Protein 5WAS (pdb70)

Foldseek 3Di:
DAFDKDKFKWFWWAWDDDPDQKTKIATDPWIKMKMKGQHQADEAFEEADACHVVDDGHCVDLLNVLQVLLLVVLVHDGRYMHIYMYHGQHPPFRRRRSLRSSLRNNVRNCVSSPNPDDLQRSLQSSCVVVVHNRGNNCRSPHGMKMKHWQLDDPPTRRTRIDIDDDHDDPPDDDDDDTDD/DDWDFFDQLVVQCVCCVPPNVVCNVVSPRGGHPDIDD/DAAPLQVVCVVVPWPWDADVVDPDIDTDDPDDDPVCSVVVVVVVPDDDDDDDDDDDDDDDDD

Sequence (279 aa):
NVGRKVTVTVPGSSANLGPGFDTLGLALSVYDTVEVEIIPSGLEVEVFGEGQGEVPLDGSHLVVKAIRAGLKAADAEVPGLRVVCHNNIPQSRGLGSSAAAAVAGVAAANGLADFPLTQEQIVQLSSAFEGHPDNAAASVLGGAVVSWTNLSIDGKSQPQYAAVPLEVQDNIRATALVPNIDDARFNVSRVAVMIVALQQRPDLLWEGTRDRLHQPYRLTSEWVNRLRNRGYAAYLSGAGPTAMVLSSTEPIPDKVLEDARESGIKVLELEVAGPVKVEVN

Solvent-accessible surface area: 13414 Å² total; per-residue (Å²): 124,100,53,74,66,0,19,0,40,0,1,0,1,1,0,40,87,51,88,28,143,60,21,14,0,3,0,1,30,9,86,6,33,2,43,0,53,4,21,109,69,53,48,79,10,59,7,80,46,74,10,114,80,133,36,88,92,66,28,71,20,48,6,0,94,0,0,114,29,0,10,157,49,13,128,32,144,42,59,4,3,72,0,13,1,79,17,104,0,20,59,101,52,15,2,11,12,59,0,0,16,0,0,0,0,0,2,0,0,10,0,11,29,108,95,70,20,78,106,90,83,14,3,57,41,0,0,57,73,63,41,71,3,22,19,0,0,0,0,5,23,4,15,0,0,11,1,63,32,61,129,60,50,110,55,80,60,106,48,87,8,28,23,65,79,21,130,28,56,154,77,6,106,1,10,0,3,10,33,130,180,115,45,107,73,82,14,46,47,26,74,37,16,42,63,0,0,72,119,110,35,100,45,5,91,42,3,5,93,38,146,29,179,143,59,130,191,195,76,23,141,62,8,73,44,1,35,90,135,53,43,5,1,13,33,0,11,94,6,67,0,2,0,1,3,25,50,126,93,5,67,101,156,17,6,73,87,0,102,157,76,23,14,138,24,50,106,13,88,42,7,36,68,25,143,41,100,66,99

InterPro domains:
  IPR000870 Homoserine kinase [MF_00384] (11-304)
  IPR000870 Homoserine kinase [PIRSF000676] (9-286)
  IPR000870 Homoserine kinase [TIGR00191] (11-281)
  IPR006203 GHMP kinase, ATP-binding, conserved site [PS00627] (94-105)
  IPR006204 GHMP kinase N-terminal domain [PF00288] (67-148)
  IPR013750 GHMP kinase, C-terminal domain [PF08544] (233-290)
  IPR014721 Small ribosomal subunit protein uS5 domain 2-type fold, subgroup [G3DSA:3.30.230.10] (9-174)
  IPR020568 Ribosomal protein uS5 domain 2-type superfamily [SSF54211] (10-152)
  IPR036554 GHMP kinase, C-terminal domain superfamily [G3DSA:3.30.70.890] (175-295)
  IPR036554 GHMP kinase, C-terminal domain superfamily [SSF55060] (176-303)

Structure (mmCIF, N/CA/C/O backbone):
data_5WAS
#
_entry.id   5WAS
#
_cell.length_a   46.227
_cell.length_b   46.227
_cell.length_c   267.295
_cell.angle_alpha   90.00
_cell.angle_beta   90.00
_cell.angle_gamma   90.00
#
_symmetry.space_group_name_H-M   'P 41 21 2'
#
loop_
_entity.id
_entity.type
_entity.pdbx_description
1 polymer 'Homoserine kinase'
2 polymer 'Homoserine kinase'
3 polymer 'Homoserine kinase'
4 non-polymer 'PHOSPHATE ION'
5 water water
#
loop_
_atom_site.group_PDB
_atom_site.id
_atom_site.type_symbol
_atom_site.label_atom_id
_atom_site.label_alt_id
_atom_site.label_comp_id
_atom_site.label_asym_id
_atom_site.label_entity_id
_atom_site.label_seq_id
_atom_site.pdbx_PDB_ins_code
_atom_site.Cartn_x
_atom_site.Cartn_y
_atom_site.Cartn_z
_atom_site.occupancy
_atom_site.B_iso_or_equiv
_atom_site.auth_seq_id
_atom_site.auth_comp_id
_atom_site.auth_asym_id
_atom_site.auth_atom_id
_atom_site.pdbx_PDB_model_num
ATOM 1 N N . ASN A 1 6 ? -0.579 7.491 -43.954 1.00 65.87 6 ASN A N 1
ATOM 2 C CA . ASN A 1 6 ? -0.112 6.392 -43.115 1.00 59.15 6 ASN A CA 1
ATOM 3 C C . ASN A 1 6 ? 0.182 5.114 -43.910 1.00 63.18 6 ASN A C 1
ATOM 4 O O . ASN A 1 6 ? -0.643 4.204 -43.957 1.00 65.99 6 ASN A O 1
ATOM 9 N N . VAL A 1 7 ? 1.351 5.068 -44.554 1.00 64.53 7 VAL A N 1
ATOM 10 C CA . VAL A 1 7 ? 1.867 3.863 -45.221 1.00 52.41 7 VAL A CA 1
ATOM 11 C C . VAL A 1 7 ? 3.380 3.760 -44.968 1.00 54.24 7 VAL A C 1
ATOM 12 O O . VAL A 1 7 ? 4.119 4.705 -45.238 1.00 60.90 7 VAL A O 1
ATOM 16 N N . GLY A 1 8 ? 3.847 2.629 -44.441 1.00 54.44 8 GLY A N 1
ATOM 17 C CA . GLY A 1 8 ? 5.241 2.504 -44.032 1.00 48.78 8 GLY A CA 1
ATOM 18 C C . GLY A 1 8 ? 5.467 2.786 -42.545 1.00 57.80 8 GLY A C 1
ATOM 19 O O . GLY A 1 8 ? 6.534 2.508 -41.981 1.00 51.12 8 GLY A O 1
ATOM 20 N N . ARG A 1 9 ? 4.461 3.355 -41.896 1.00 49.76 9 ARG A N 1
ATOM 21 C CA . ARG A 1 9 ? 4.549 3.555 -40.456 1.00 54.37 9 ARG A CA 1
ATOM 22 C C . ARG A 1 9 ? 4.695 2.201 -39.779 1.00 57.23 9 ARG A C 1
ATOM 23 O O . ARG A 1 9 ? 4.001 1.241 -40.134 1.00 53.24 9 ARG A O 1
ATOM 31 N N . LYS A 1 10 ? 5.613 2.125 -38.818 1.00 56.56 10 LYS A N 1
ATOM 32 C CA . LYS A 1 10 ? 5.920 0.871 -38.147 1.00 53.42 10 LYS A CA 1
ATOM 33 C C . LYS A 1 10 ? 6.109 1.070 -36.649 1.00 53.28 10 LYS A C 1
ATOM 34 O O . LYS A 1 10 ? 6.898 1.912 -36.220 1.00 55.42 10 LYS A O 1
ATOM 40 N N . VAL A 1 11 ? 5.382 0.294 -35.853 1.00 55.53 11 VAL A N 1
ATOM 41 C CA . VAL A 1 11 ? 5.598 0.303 -34.408 1.00 47.33 11 VAL A CA 1
ATOM 42 C C . VAL A 1 11 ? 6.120 -1.042 -33.933 1.00 49.62 11 VAL A C 1
ATOM 43 O O . VAL A 1 11 ? 5.934 -2.062 -34.599 1.00 46.52 11 VAL A O 1
ATOM 47 N N . THR A 1 12 ? 6.763 -1.034 -32.768 1.00 49.78 12 THR A N 1
ATOM 48 C CA . THR A 1 12 ? 7.279 -2.247 -32.153 1.00 43.40 12 THR A CA 1
ATOM 49 C C . THR A 1 12 ? 6.828 -2.296 -30.692 1.00 42.76 12 THR A C 1
ATOM 50 O O . THR A 1 12 ? 7.134 -1.394 -29.923 1.00 43.42 12 THR A O 1
ATOM 54 N N . VAL A 1 13 ? 6.096 -3.345 -30.335 1.00 40.63 13 VAL A N 1
ATOM 55 C CA . VAL A 1 13 ? 5.502 -3.469 -29.004 1.00 40.76 13 VAL A CA 1
ATOM 56 C C . VAL A 1 13 ? 6.130 -4.618 -28.223 1.00 44.25 13 VAL A C 1
ATOM 57 O O . VAL A 1 13 ? 6.308 -5.713 -28.758 1.00 40.24 13 VAL A O 1
ATOM 61 N N . THR A 1 14 ? 6.452 -4.372 -26.949 1.00 35.70 14 THR A N 1
ATOM 62 C CA . THR A 1 14 ? 7.052 -5.385 -26.106 1.00 33.25 14 THR A CA 1
ATOM 63 C C . THR A 1 14 ? 6.142 -5.501 -24.885 1.00 34.33 14 THR A C 1
ATOM 64 O O . THR A 1 14 ? 5.890 -4.507 -24.218 1.00 37.72 14 THR A O 1
ATOM 68 N N . VAL A 1 15 ? 5.611 -6.694 -24.652 1.00 36.77 15 VAL A N 1
ATOM 69 C CA . VAL A 1 15 ? 4.564 -6.878 -23.634 1.00 33.11 15 VAL A CA 1
ATOM 70 C C . VAL A 1 15 ? 4.945 -7.991 -22.681 1.00 35.88 15 VAL A C 1
ATOM 71 O O . VAL A 1 15 ? 5.347 -9.092 -23.081 1.00 34.48 15 VAL A O 1
ATOM 75 N N . PRO A 1 16 ? 4.837 -7.709 -21.378 1.00 33.05 16 PRO A N 1
ATOM 76 C CA . PRO A 1 16 ? 5.185 -8.711 -20.383 1.00 33.89 16 PRO A CA 1
ATOM 77 C C . PRO A 1 16 ? 4.082 -9.740 -20.213 1.00 32.69 16 PRO A C 1
ATOM 78 O O . PRO A 1 16 ? 2.911 -9.413 -20.380 1.00 30.61 16 PRO A O 1
ATOM 82 N N . GLY A 1 17 ? 4.465 -10.958 -19.866 1.00 32.16 17 GLY A N 1
ATOM 83 C CA . GLY A 1 17 ? 3.511 -11.941 -19.384 1.00 33.00 17 GLY A CA 1
ATOM 84 C C . GLY A 1 17 ? 3.060 -11.524 -17.996 1.00 30.48 17 GLY A C 1
ATOM 85 O O . GLY A 1 17 ? 3.544 -10.534 -17.448 1.00 29.28 17 GLY A O 1
ATOM 86 N N . SER A 1 18 ? 2.131 -12.273 -17.416 1.00 31.67 18 SER A N 1
ATOM 87 C CA . SER A 1 18 ? 1.672 -11.965 -16.072 1.00 32.97 18 SER A CA 1
ATOM 88 C C . SER A 1 18 ? 1.184 -13.216 -15.356 1.00 37.13 18 SER A C 1
ATOM 89 O O . SER A 1 18 ? 0.910 -14.251 -15.976 1.00 31.77 18 SER A O 1
ATOM 92 N N . SER A 1 19 ? 1.059 -13.103 -14.040 1.00 33.83 19 SER A N 1
ATOM 93 C CA . SER A 1 19 ? 0.658 -14.229 -13.217 1.00 31.54 19 SER A CA 1
ATOM 94 C C . SER A 1 19 ? -0.384 -13.769 -12.210 1.00 32.86 19 SER A C 1
ATOM 95 O O . SER A 1 19 ? -0.173 -12.785 -11.506 1.00 29.81 19 SER A O 1
ATOM 98 N N . ALA A 1 20 ? -1.519 -14.455 -12.178 1.00 35.01 20 ALA A N 1
ATOM 99 C CA . ALA A 1 20 ? -2.544 -14.156 -11.176 1.00 38.41 20 ALA A CA 1
ATOM 100 C C . ALA A 1 20 ? -2.874 -15.383 -10.329 1.00 38.22 20 ALA A C 1
ATOM 101 O O . ALA A 1 20 ? -3.128 -16.465 -10.868 1.00 36.67 20 ALA A O 1
ATOM 103 N N . ASN A 1 21 ? -2.862 -15.232 -8.998 1.00 40.83 21 ASN A N 1
ATOM 104 C CA . ASN A 1 21 ? -3.335 -16.302 -8.119 1.00 36.64 21 ASN A CA 1
ATOM 105 C C . ASN A 1 21 ? -4.850 -16.290 -8.105 1.00 41.72 21 ASN A C 1
ATOM 106 O O . ASN A 1 21 ? -5.455 -15.409 -7.489 1.00 42.57 21 ASN A O 1
ATOM 111 N N . LEU A 1 22 ? -5.465 -17.258 -8.775 1.00 38.11 22 LEU A N 1
ATOM 112 C CA . LEU A 1 22 ? -6.920 -17.296 -8.878 1.00 39.94 22 LEU A CA 1
ATOM 113 C C . LEU A 1 22 ? -7.562 -17.805 -7.592 1.00 41.84 22 LEU A C 1
ATOM 114 O O . LEU A 1 22 ? -7.039 -18.708 -6.933 1.00 47.39 22 LEU A O 1
ATOM 119 N N . GLY A 1 23 ? -8.694 -17.212 -7.232 1.00 42.26 23 GLY A N 1
ATOM 120 C CA . GLY A 1 23 ? -9.386 -17.582 -6.008 1.00 36.39 23 GLY A CA 1
ATOM 121 C C . GLY A 1 23 ? -10.845 -17.175 -6.033 1.00 39.95 23 GLY A C 1
ATOM 122 O O . GLY A 1 23 ? -11.343 -16.710 -7.058 1.00 36.04 23 GLY A O 1
ATOM 123 N N . PRO A 1 24 ? -11.540 -17.359 -4.900 1.00 37.16 24 PRO A N 1
ATOM 124 C CA . PRO A 1 24 ? -12.953 -17.007 -4.730 1.00 36.74 24 PRO A CA 1
ATOM 125 C C . PRO A 1 24 ? -13.196 -15.511 -4.560 1.00 37.80 24 PRO A C 1
ATOM 126 O O . PRO A 1 24 ? -14.347 -15.080 -4.559 1.00 41.34 24 PRO A O 1
ATOM 130 N N . GLY A 1 25 ? -12.129 -14.734 -4.407 1.00 37.32 25 GLY A N 1
ATOM 131 C CA . GLY A 1 25 ? -12.256 -13.306 -4.154 1.00 38.19 25 GLY A CA 1
ATOM 132 C C . GLY A 1 25 ? -12.775 -12.513 -5.345 1.00 36.12 25 GLY A C 1
ATOM 133 O O . GLY A 1 25 ? -12.524 -12.878 -6.500 1.00 39.72 25 GLY A O 1
ATOM 134 N N . PHE A 1 26 ? -13.488 -11.425 -5.054 1.00 30.19 26 PHE A N 1
ATOM 135 C CA . PHE A 1 26 ? -14.039 -10.531 -6.070 1.00 34.60 26 PHE A CA 1
ATOM 136 C C . PHE A 1 26 ? -12.930 -9.771 -6.788 1.00 32.22 26 PHE A C 1
ATOM 137 O O . PHE A 1 26 ? -13.020 -9.461 -7.981 1.00 36.18 26 PHE A O 1
ATOM 145 N N . ASP A 1 27 ? -11.882 -9.472 -6.043 1.00 31.46 27 ASP A N 1
ATOM 146 C CA . ASP A 1 27 ? -10.764 -8.697 -6.544 1.00 32.92 27 ASP A CA 1
ATOM 147 C C . ASP A 1 27 ? -9.593 -9.638 -6.791 1.00 35.17 27 ASP A C 1
ATOM 148 O O . ASP A 1 27 ? -9.334 -10.550 -6.007 1.00 36.42 27 ASP A O 1
ATOM 153 N N . THR A 1 28 ? -8.902 -9.447 -7.913 1.00 30.44 28 THR A N 1
ATOM 154 C CA . THR A 1 28 ? -7.830 -10.359 -8.280 1.00 32.45 28 THR A CA 1
ATOM 155 C C . THR A 1 28 ? -6.528 -9.587 -8.454 1.00 32.46 28 THR A C 1
ATOM 156 O O . THR A 1 28 ? -6.521 -8.489 -8.993 1.00 34.23 28 THR A O 1
ATOM 160 N N . LEU A 1 29 ? -5.427 -10.149 -7.977 1.00 30.36 29 LEU A N 1
ATOM 161 C CA . LEU A 1 29 ? -4.134 -9.508 -8.165 1.00 32.39 29 LEU A CA 1
ATOM 162 C C . LEU A 1 29 ? -3.379 -10.170 -9.328 1.00 32.10 29 LEU A C 1
ATOM 163 O O . LEU A 1 29 ? -3.261 -11.387 -9.376 1.00 34.08 29 LEU A O 1
ATOM 168 N N . GLY A 1 30 ? -2.883 -9.373 -10.270 1.00 31.63 30 GLY A N 1
ATOM 169 C CA . GLY A 1 30 ? -2.039 -9.920 -11.321 1.00 30.67 30 GLY A CA 1
ATOM 170 C C . GLY A 1 30 ? -0.665 -9.296 -11.227 1.00 32.21 30 GLY A C 1
ATOM 171 O O . GLY A 1 30 ? -0.554 -8.118 -10.918 1.00 33.97 30 GLY A O 1
ATOM 172 N N . LEU A 1 31 ? 0.383 -10.081 -11.471 1.00 33.46 31 LEU A N 1
ATOM 173 C CA . LEU A 1 31 ? 1.757 -9.569 -11.397 1.00 28.50 31 LEU A CA 1
ATOM 174 C C . LEU A 1 31 ? 2.442 -9.665 -12.738 1.00 26.92 31 LEU A C 1
ATOM 175 O O . LEU A 1 31 ? 2.569 -10.766 -13.268 1.00 31.36 31 LEU A O 1
ATOM 180 N N . ALA A 1 32 ? 2.901 -8.539 -13.272 1.00 32.50 32 ALA A N 1
ATOM 181 C CA . ALA A 1 32 ? 3.589 -8.569 -14.577 1.00 29.01 32 ALA A CA 1
ATOM 182 C C . ALA A 1 32 ? 5.006 -9.084 -14.411 1.00 31.03 32 ALA A C 1
ATOM 183 O O . ALA A 1 32 ? 5.723 -8.674 -13.491 1.00 35.05 32 ALA A O 1
ATOM 185 N N . LEU A 1 33 ? 5.424 -9.968 -15.315 1.00 33.76 33 LEU A N 1
ATOM 186 C CA . LEU A 1 33 ? 6.676 -10.687 -15.148 1.00 28.88 33 LEU A CA 1
ATOM 187 C C . LEU A 1 33 ? 7.585 -10.494 -16.345 1.00 35.46 33 LEU A C 1
ATOM 188 O O . LEU A 1 33 ? 7.103 -10.241 -17.436 1.00 32.67 33 LEU A O 1
ATOM 193 N N . SER A 1 34 ? 8.888 -10.630 -16.118 1.00 38.83 34 SER A N 1
ATOM 194 C CA . SER A 1 34 ? 9.900 -10.227 -17.096 1.00 37.77 34 SER A CA 1
ATOM 195 C C . SER A 1 34 ? 10.155 -11.295 -18.161 1.00 45.07 34 SER A C 1
ATOM 196 O O . SER A 1 34 ? 11.301 -11.665 -18.437 1.00 40.19 34 SER A O 1
ATOM 199 N N . VAL A 1 35 ? 9.075 -11.785 -18.760 1.00 40.04 35 VAL A N 1
ATOM 200 C CA . VAL A 1 35 ? 9.153 -12.654 -19.931 1.00 35.11 35 VAL A CA 1
ATOM 201 C C . VAL A 1 35 ? 8.241 -12.012 -20.971 1.00 42.15 35 VAL A C 1
ATOM 202 O O . VAL A 1 35 ? 7.102 -11.650 -20.663 1.00 37.15 35 VAL A O 1
ATOM 206 N N . TYR A 1 36 ? 8.739 -11.822 -22.199 1.00 35.42 36 TYR A N 1
ATOM 207 C CA . TYR A 1 36 ? 8.071 -10.886 -23.079 1.00 33.12 36 TYR A CA 1
ATOM 208 C C . TYR A 1 36 ? 7.674 -11.471 -24.428 1.00 39.00 36 TYR A C 1
ATOM 209 O O . TYR A 1 36 ? 8.338 -12.359 -24.952 1.00 39.49 36 TYR A O 1
ATOM 218 N N . ASP A 1 37 ? 6.571 -10.970 -24.967 1.00 40.59 37 ASP A N 1
ATOM 219 C CA . ASP A 1 37 ? 6.280 -11.168 -26.377 1.00 41.11 37 ASP A CA 1
ATOM 220 C C . ASP A 1 37 ? 6.561 -9.846 -27.078 1.00 38.44 37 ASP A C 1
ATOM 221 O O . ASP A 1 37 ? 6.425 -8.774 -26.484 1.00 37.51 37 ASP A O 1
ATOM 226 N N . THR A 1 38 ? 6.992 -9.925 -28.337 1.00 43.07 38 THR A N 1
ATOM 227 C CA . THR A 1 38 ? 7.243 -8.736 -29.143 1.00 41.70 38 THR A CA 1
ATOM 228 C C . THR A 1 38 ? 6.439 -8.778 -30.434 1.00 48.53 38 THR A C 1
ATOM 229 O O . THR A 1 38 ? 6.439 -9.787 -31.142 1.00 45.77 38 THR A O 1
ATOM 233 N N . VAL A 1 39 ? 5.739 -7.691 -30.733 1.00 42.71 39 VAL A N 1
ATOM 234 C CA . VAL A 1 39 ? 4.993 -7.601 -31.977 1.00 42.35 39 VAL A CA 1
ATOM 235 C C . VAL A 1 39 ? 5.465 -6.399 -32.777 1.00 46.73 39 VAL A C 1
ATOM 236 O O . VAL A 1 39 ? 5.464 -5.266 -32.290 1.00 45.19 39 VAL A O 1
ATOM 240 N N . GLU A 1 40 ? 5.882 -6.661 -34.010 1.00 45.07 40 GLU A N 1
ATOM 241 C CA . GLU A 1 40 ? 6.246 -5.604 -34.941 1.00 47.19 40 GLU A CA 1
ATOM 242 C C . GLU A 1 40 ? 5.154 -5.474 -35.983 1.00 45.43 40 GLU A C 1
ATOM 243 O O . GLU A 1 40 ? 4.734 -6.454 -36.586 1.00 45.03 40 GLU A O 1
ATOM 249 N N . VAL A 1 41 ? 4.661 -4.259 -36.144 1.00 45.19 41 VAL A N 1
ATOM 250 C CA . VAL A 1 41 ? 3.543 -3.993 -37.020 1.00 45.93 41 VAL A CA 1
ATOM 251 C C . VAL A 1 41 ? 3.909 -2.860 -37.959 1.00 49.72 41 VAL A C 1
ATOM 252 O O . VAL A 1 41 ? 4.063 -1.721 -37.523 1.00 46.26 41 VAL A O 1
ATOM 256 N N . GLU A 1 42 ? 4.065 -3.169 -39.244 1.00 52.22 42 GLU A N 1
ATOM 257 C CA . GLU A 1 42 ? 4.244 -2.117 -40.244 1.00 58.91 42 GLU A CA 1
ATOM 258 C C . GLU A 1 42 ? 3.030 -2.001 -41.151 1.00 54.82 42 GLU A C 1
ATOM 259 O O . GLU A 1 42 ? 2.408 -2.999 -41.518 1.00 50.12 42 GLU A O 1
ATOM 265 N N . ILE A 1 43 ? 2.687 -0.768 -41.496 1.00 58.61 43 ILE A N 1
ATOM 266 C CA . ILE A 1 43 ? 1.601 -0.524 -42.423 1.00 54.99 43 ILE A CA 1
ATOM 267 C C . ILE A 1 43 ? 2.117 -0.739 -43.846 1.00 57.34 43 ILE A C 1
ATOM 268 O O . ILE A 1 43 ? 2.959 0.020 -44.324 1.00 57.92 43 ILE A O 1
ATOM 273 N N . ILE A 1 44 ? 1.635 -1.796 -44.499 1.00 54.73 44 ILE A N 1
ATOM 274 C CA . ILE A 1 44 ? 2.047 -2.123 -45.869 1.00 56.34 44 ILE A CA 1
ATOM 275 C C . ILE A 1 44 ? 1.052 -1.563 -46.886 1.00 57.79 44 ILE A C 1
ATOM 276 O O . ILE A 1 44 ? -0.064 -1.195 -46.508 1.00 55.18 44 ILE A O 1
ATOM 281 N N . PRO A 1 45 ? 1.459 -1.485 -48.178 1.00 60.90 45 PRO A N 1
ATOM 282 C CA . PRO A 1 45 ? 0.571 -1.059 -49.268 1.00 60.68 45 PRO A CA 1
ATOM 283 C C . PRO A 1 45 ? -0.841 -1.648 -49.189 1.00 60.79 45 PRO A C 1
ATOM 284 O O . PRO A 1 45 ? -1.793 -0.867 -49.267 1.00 58.51 45 PRO A O 1
ATOM 288 N N . SER A 1 46 ? -0.969 -2.969 -49.044 1.00 64.00 46 SER A N 1
ATOM 289 C CA . SER A 1 46 ? -2.233 -3.583 -48.608 1.00 61.71 46 SER A CA 1
ATOM 290 C C . SER A 1 46 ? -2.147 -5.091 -48.378 1.00 54.11 46 SER A C 1
ATOM 291 O O . SER A 1 46 ? -1.074 -5.691 -48.446 1.00 56.01 46 SER A O 1
ATOM 294 N N . GLY A 1 47 ? -3.301 -5.692 -48.104 1.00 57.29 47 GLY A N 1
ATOM 295 C CA . GLY A 1 47 ? -3.375 -7.093 -47.738 1.00 59.43 47 GLY A CA 1
ATOM 296 C C . GLY A 1 47 ? -3.213 -7.261 -46.241 1.00 57.38 47 GLY A C 1
ATOM 297 O O . GLY A 1 47 ? -3.501 -6.343 -45.478 1.00 57.80 47 GLY A O 1
ATOM 298 N N . LEU A 1 48 ? -2.761 -8.443 -45.834 1.00 55.12 48 LEU A N 1
ATOM 299 C CA . LEU A 1 48 ? -2.406 -8.735 -44.449 1.00 54.77 48 LEU A CA 1
ATOM 300 C C . LEU A 1 48 ? -1.353 -9.833 -44.444 1.00 56.85 48 LEU A C 1
ATOM 301 O O . LEU A 1 48 ? -1.601 -10.944 -44.919 1.00 62.67 48 LEU A O 1
ATOM 306 N N . GLU A 1 49 ? -0.168 -9.514 -43.938 1.00 49.85 49 GLU A N 1
ATOM 307 C CA . GLU A 1 49 ? 0.888 -10.508 -43.809 1.00 49.51 49 GLU A CA 1
ATOM 308 C C . GLU A 1 49 ? 1.139 -10.810 -42.342 1.00 48.38 49 GLU A C 1
ATOM 309 O O . GLU A 1 49 ? 1.354 -9.898 -41.557 1.00 53.18 49 GLU A O 1
ATOM 315 N N . VAL A 1 50 ? 1.117 -12.089 -41.983 1.00 45.76 50 VAL A N 1
ATOM 316 C CA . VAL A 1 50 ? 1.293 -12.492 -40.589 1.00 47.63 50 VAL A CA 1
ATOM 317 C C . VAL A 1 50 ? 2.412 -13.527 -40.430 1.00 45.61 50 VAL A C 1
ATOM 318 O O . VAL A 1 50 ? 2.466 -14.524 -41.160 1.00 47.97 50 VAL A O 1
ATOM 322 N N . GLU A 1 51 ? 3.324 -13.260 -39.500 1.00 37.67 51 GLU A N 1
ATOM 323 C CA . GLU A 1 51 ? 4.363 -14.212 -39.115 1.00 39.21 51 GLU A CA 1
ATOM 324 C C . GLU A 1 51 ? 4.401 -14.394 -37.585 1.00 45.70 51 GLU A C 1
ATOM 325 O O . GLU A 1 51 ? 4.288 -13.416 -36.866 1.00 43.92 51 GLU A O 1
ATOM 331 N N . VAL A 1 52 ? 4.576 -15.634 -37.118 1.00 46.68 52 VAL A N 1
ATOM 332 C CA . VAL A 1 52 ? 4.712 -15.952 -35.690 1.00 47.50 52 VAL A CA 1
ATOM 333 C C . VAL A 1 52 ? 5.928 -16.843 -35.420 1.00 44.13 52 VAL A C 1
ATOM 334 O O . VAL A 1 52 ? 5.954 -18.006 -35.828 1.00 46.12 52 VAL A O 1
ATOM 338 N N . PHE A 1 53 ? 6.928 -16.306 -34.729 1.00 38.75 53 PHE A N 1
ATOM 339 C CA . PHE A 1 53 ? 8.114 -17.092 -34.379 1.00 45.11 53 PHE A CA 1
ATOM 340 C C . PHE A 1 53 ? 8.218 -17.264 -32.863 1.00 45.06 53 PHE A C 1
ATOM 341 O O . PHE A 1 53 ? 7.690 -16.452 -32.118 1.00 42.56 53 PHE A O 1
ATOM 349 N N . GLY A 1 54 ? 8.891 -18.321 -32.421 1.00 40.65 54 GLY A N 1
ATOM 350 C CA . GLY A 1 54 ? 9.026 -18.610 -31.001 1.00 48.01 54 GLY A CA 1
ATOM 351 C C . GLY A 1 54 ? 7.894 -19.497 -30.530 1.00 47.97 54 GLY A C 1
ATOM 352 O O . GLY A 1 54 ? 7.584 -20.510 -31.155 1.00 46.20 54 GLY A O 1
ATOM 353 N N . GLU A 1 55 ? 7.257 -19.114 -29.427 1.00 48.20 55 GLU A N 1
ATOM 354 C CA . GLU A 1 55 ? 6.114 -19.864 -28.932 1.00 46.45 55 GLU A CA 1
ATOM 355 C C . GLU A 1 55 ? 4.923 -19.721 -29.876 1.00 44.20 55 GLU A C 1
ATOM 356 O O . GLU A 1 55 ? 4.517 -18.612 -30.234 1.00 45.97 55 GLU A O 1
ATOM 362 N N . GLY A 1 56 ? 4.376 -20.861 -30.282 1.00 45.54 56 GLY A N 1
ATOM 363 C CA . GLY A 1 56 ? 3.243 -20.888 -31.186 1.00 50.55 56 GLY A CA 1
ATOM 364 C C . GLY A 1 56 ? 3.650 -21.047 -32.641 1.00 50.71 56 GLY A C 1
ATOM 365 O O . GLY A 1 56 ? 2.796 -21.131 -33.519 1.00 54.21 56 GLY A O 1
ATOM 366 N N . GLN A 1 57 ? 4.956 -21.100 -32.883 1.00 47.80 57 GLN A N 1
ATOM 367 C CA . GLN A 1 57 ? 5.514 -21.165 -34.237 1.00 51.12 57 GLN A CA 1
ATOM 368 C C . GLN A 1 57 ? 5.076 -22.429 -34.967 1.00 52.24 57 GLN A C 1
ATOM 369 O O . GLN A 1 57 ? 5.290 -23.540 -34.478 1.00 53.47 57 GLN A O 1
ATOM 375 N N . GLY A 1 58 ? 4.454 -22.257 -36.132 1.00 57.77 58 GLY A N 1
ATOM 376 C CA . GLY A 1 58 ? 3.937 -23.377 -36.904 1.00 52.45 58 GLY A CA 1
ATOM 377 C C . GLY A 1 58 ? 2.616 -23.911 -36.368 1.00 60.16 58 GLY A C 1
ATOM 378 O O . GLY A 1 58 ? 1.896 -24.624 -37.065 1.00 65.73 58 GLY A O 1
ATOM 379 N N . GLU A 1 59 ? 2.299 -23.550 -35.127 1.00 59.29 59 GLU A N 1
ATOM 380 C CA . GLU A 1 59 ? 1.115 -24.047 -34.431 1.00 61.37 59 GLU A CA 1
ATOM 381 C C . GLU A 1 59 ? -0.150 -23.237 -34.756 1.00 63.46 59 GLU A C 1
ATOM 382 O O . GLU A 1 59 ? -1.268 -23.721 -34.578 1.00 63.32 59 GLU A O 1
ATOM 388 N N . VAL A 1 60 ? 0.027 -22.014 -35.246 1.00 61.84 60 VAL A N 1
ATOM 389 C CA . VAL A 1 60 ? -1.093 -21.090 -35.404 1.00 60.61 60 VAL A CA 1
ATOM 390 C C . VAL A 1 60 ? -1.315 -20.681 -36.856 1.00 61.22 60 VAL A C 1
ATOM 391 O O . VAL A 1 60 ? -0.354 -20.392 -37.568 1.00 61.63 60 VAL A O 1
ATOM 395 N N . PRO A 1 61 ? -2.585 -20.668 -37.302 1.00 60.11 61 PRO A N 1
ATOM 396 C CA . PRO A 1 61 ? -2.937 -20.074 -38.597 1.00 58.31 61 PRO A CA 1
ATOM 397 C C . PRO A 1 61 ? -2.451 -18.627 -38.687 1.00 60.99 61 PRO A C 1
ATOM 398 O O . PRO A 1 61 ? -2.399 -17.940 -37.666 1.00 59.19 61 PRO A O 1
ATOM 402 N N . LEU A 1 62 ? -2.100 -18.170 -39.885 1.00 60.73 62 LEU A N 1
ATOM 403 C CA . LEU A 1 62 ? -1.450 -16.870 -40.030 1.00 53.50 62 LEU A CA 1
ATOM 404 C C . LEU A 1 62 ? -2.247 -15.927 -40.924 1.00 54.04 62 LEU A C 1
ATOM 405 O O . LEU A 1 62 ? -1.937 -15.764 -42.102 1.00 60.67 62 LEU A O 1
ATOM 410 N N . ASP A 1 63 ? -3.265 -15.298 -40.346 1.00 57.11 63 ASP A N 1
ATOM 411 C CA . ASP A 1 63 ? -4.176 -14.428 -41.076 1.00 53.92 63 ASP A CA 1
ATOM 412 C C . ASP A 1 63 ? -5.017 -13.588 -40.119 1.00 55.94 63 ASP A C 1
ATOM 413 O O . ASP A 1 63 ? -4.662 -13.422 -38.953 1.00 52.46 63 ASP A O 1
ATOM 418 N N . GLY A 1 64 ? -6.153 -13.092 -40.603 1.00 57.97 64 GLY A N 1
ATOM 419 C CA . GLY A 1 64 ? -7.029 -12.253 -39.800 1.00 54.26 64 GLY A CA 1
ATOM 420 C C . GLY A 1 64 ? -7.704 -13.010 -38.676 1.00 51.19 64 GLY A C 1
ATOM 421 O O . GLY A 1 64 ? -8.483 -12.442 -37.906 1.00 53.36 64 GLY A O 1
ATOM 422 N N . SER A 1 65 ? -7.404 -14.301 -38.589 1.00 51.58 65 SER A N 1
ATOM 423 C CA . SER A 1 65 ? -7.890 -15.149 -37.508 1.00 50.55 65 SER A CA 1
ATOM 424 C C . SER A 1 65 ? -7.026 -15.019 -36.259 1.00 52.52 65 SER A C 1
ATOM 425 O O . SER A 1 65 ? -7.466 -15.331 -35.152 1.00 43.46 65 SER A O 1
ATOM 428 N N . HIS A 1 66 ? -5.789 -14.568 -36.443 1.00 45.93 66 HIS A N 1
ATOM 429 C CA . HIS A 1 66 ? -4.818 -14.549 -35.356 1.00 46.16 66 HIS A CA 1
ATOM 430 C C . HIS A 1 66 ? -5.185 -13.510 -34.291 1.00 38.50 66 HIS A C 1
ATOM 431 O O . HIS A 1 66 ? -5.578 -12.392 -34.608 1.00 37.10 66 HIS A O 1
ATOM 438 N N . LEU A 1 67 ? -5.070 -13.896 -33.025 1.00 42.39 67 LEU A N 1
ATOM 439 C CA . LEU A 1 67 ? -5.521 -13.045 -31.927 1.00 39.56 67 LEU A CA 1
ATOM 440 C C . LEU A 1 67 ? -4.932 -11.629 -32.010 1.00 37.92 67 LEU A C 1
ATOM 441 O O . LEU A 1 67 ? -5.644 -10.638 -31.835 1.00 38.76 67 LEU A O 1
ATOM 446 N N . VAL A 1 68 ? -3.639 -11.541 -32.301 1.00 38.82 68 VAL A N 1
ATOM 447 C CA . VAL A 1 68 ? -2.960 -10.254 -32.362 1.00 39.32 68 VAL A CA 1
ATOM 448 C C . VAL A 1 68 ? -3.521 -9.361 -33.462 1.00 39.93 68 VAL A C 1
ATOM 449 O O . VAL A 1 68 ? -3.760 -8.174 -33.249 1.00 36.24 68 VAL A O 1
ATOM 453 N N . VAL A 1 69 ? -3.745 -9.933 -34.643 1.00 39.94 69 VAL A N 1
ATOM 454 C CA . VAL A 1 69 ? -4.312 -9.158 -35.733 1.00 39.26 69 VAL A CA 1
ATOM 455 C C . VAL A 1 69 ? -5.703 -8.651 -35.365 1.00 35.17 69 VAL A C 1
ATOM 456 O O . VAL A 1 69 ? -6.033 -7.490 -35.597 1.00 35.98 69 VAL A O 1
ATOM 460 N N . LYS A 1 70 ? -6.503 -9.522 -34.758 1.00 37.84 70 LYS A N 1
ATOM 461 C CA . LYS A 1 70 ? -7.838 -9.156 -34.314 1.00 37.04 70 LYS A CA 1
ATOM 462 C C . LYS A 1 70 ? -7.778 -8.004 -33.321 1.00 36.36 70 LYS A C 1
ATOM 463 O O . LYS A 1 70 ? -8.623 -7.112 -33.327 1.00 30.31 70 LYS A O 1
ATOM 469 N N . ALA A 1 71 ? -6.758 -8.036 -32.472 1.00 38.49 71 ALA A N 1
ATOM 470 C CA . ALA A 1 71 ? -6.598 -7.011 -31.449 1.00 44.63 71 ALA A CA 1
ATOM 471 C C . ALA A 1 71 ? -6.239 -5.678 -32.095 1.00 37.76 71 ALA A C 1
ATOM 472 O O . ALA A 1 71 ? -6.764 -4.631 -31.721 1.00 36.96 71 ALA A O 1
ATOM 474 N N . ILE A 1 72 ? -5.349 -5.726 -33.079 1.00 35.69 72 ILE A N 1
ATOM 475 C CA . ILE A 1 72 ? -4.990 -4.521 -33.818 1.00 37.83 72 ILE A CA 1
ATOM 476 C C . ILE A 1 72 ? -6.213 -3.899 -34.472 1.00 35.73 72 ILE A C 1
ATOM 477 O O . ILE A 1 72 ? -6.420 -2.693 -34.385 1.00 35.15 72 ILE A O 1
ATOM 482 N N . ARG A 1 73 ? -7.047 -4.718 -35.104 1.00 39.79 73 ARG A N 1
ATOM 483 C CA . ARG A 1 73 ? -8.186 -4.162 -35.829 1.00 40.38 73 ARG A CA 1
ATOM 484 C C . ARG A 1 73 ? -9.214 -3.591 -34.870 1.00 46.57 73 ARG A C 1
ATOM 485 O O . ARG A 1 73 ? -9.897 -2.614 -35.187 1.00 44.54 73 ARG A O 1
ATOM 493 N N . ALA A 1 74 ? -9.307 -4.196 -33.688 1.00 38.77 74 ALA A N 1
ATOM 494 C CA . ALA A 1 74 ? -10.160 -3.675 -32.628 1.00 41.85 74 ALA A CA 1
ATOM 495 C C . ALA A 1 74 ? -9.586 -2.368 -32.091 1.00 38.52 74 ALA A C 1
ATOM 496 O O . ALA A 1 74 ? -10.323 -1.435 -31.792 1.00 38.26 74 ALA A O 1
ATOM 498 N N . GLY A 1 75 ? -8.263 -2.309 -31.988 1.00 39.45 75 GLY A N 1
ATOM 499 C CA . GLY A 1 75 ? -7.591 -1.129 -31.480 1.00 39.86 75 GLY A CA 1
ATOM 500 C C . GLY A 1 75 ? -7.654 0.046 -32.438 1.00 49.82 75 GLY A C 1
ATOM 501 O O . GLY A 1 75 ? -7.863 1.189 -32.018 1.00 45.63 75 GLY A O 1
ATOM 502 N N . LEU A 1 76 ? -7.461 -0.238 -33.726 1.00 44.09 76 LEU A N 1
ATOM 503 C CA . LEU A 1 76 ? -7.570 0.779 -34.775 1.00 48.99 76 LEU A CA 1
ATOM 504 C C . LEU A 1 76 ? -8.969 1.386 -34.809 1.00 48.55 76 LEU A C 1
ATOM 505 O O . LEU A 1 76 ? -9.139 2.577 -35.072 1.00 52.31 76 LEU A O 1
ATOM 510 N N . LYS A 1 77 ? -9.969 0.555 -34.546 1.00 43.16 77 LYS A N 1
ATOM 511 C CA . LYS A 1 77 ? -11.350 1.006 -34.499 1.00 47.81 77 LYS A CA 1
ATOM 512 C C . LYS A 1 77 ? -11.572 1.886 -33.278 1.00 50.67 77 LYS A C 1
ATOM 513 O O . LYS A 1 77 ? -12.242 2.919 -33.351 1.00 51.49 77 LYS A O 1
ATOM 519 N N . ALA A 1 78 ? -11.010 1.466 -32.146 1.00 49.10 78 ALA A N 1
ATOM 520 C CA . ALA A 1 78 ? -11.121 2.246 -30.924 1.00 49.00 78 ALA A CA 1
ATOM 521 C C . ALA A 1 78 ? -10.402 3.569 -31.113 1.00 47.75 78 ALA A C 1
ATOM 522 O O . ALA A 1 78 ? -10.877 4.612 -30.676 1.00 55.41 78 ALA A O 1
ATOM 524 N N . ALA A 1 79 ? -9.262 3.526 -31.789 1.00 48.31 79 ALA A N 1
ATOM 525 C CA . ALA A 1 79 ? -8.504 4.740 -32.047 1.00 49.99 79 ALA A CA 1
ATOM 526 C C . ALA A 1 79 ? -9.174 5.562 -33.133 1.00 54.65 79 ALA A C 1
ATOM 527 O O . ALA A 1 79 ? -8.710 6.649 -33.464 1.00 54.62 79 ALA A O 1
ATOM 529 N N . ASP A 1 80 ? -10.276 5.035 -33.662 1.00 56.79 80 ASP A N 1
ATOM 530 C CA . ASP A 1 80 ? -10.974 5.621 -34.803 1.00 62.22 80 ASP A CA 1
ATOM 531 C C . ASP A 1 80 ? -9.982 5.910 -35.922 1.00 59.76 80 ASP A C 1
ATOM 532 O O . ASP A 1 80 ? -9.758 7.057 -36.305 1.00 67.10 80 ASP A O 1
AT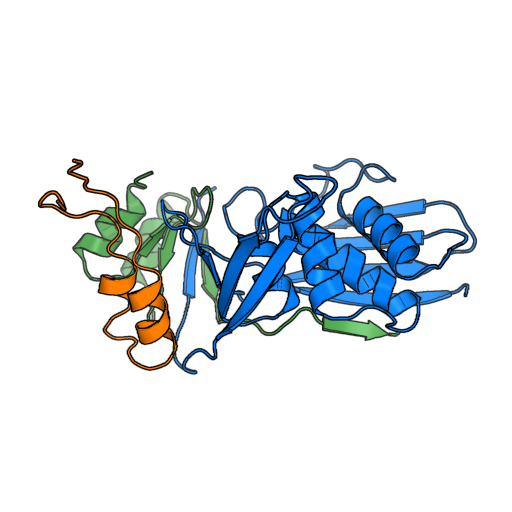OM 537 N N . ALA A 1 81 ? -9.367 4.844 -36.418 1.00 60.33 81 ALA A N 1
ATOM 538 C CA . ALA A 1 81 ? -8.415 4.939 -37.508 1.00 59.42 81 ALA A CA 1
ATOM 539 C C . ALA A 1 81 ? -8.584 3.757 -38.454 1.00 63.05 81 ALA A C 1
ATOM 540 O O . ALA A 1 81 ? -9.324 2.813 -38.159 1.00 62.22 81 ALA A O 1
ATOM 542 N N . GLU A 1 82 ? -7.892 3.827 -39.591 1.00 64.20 82 GLU A N 1
ATOM 543 C CA . GLU A 1 82 ? -7.966 2.818 -40.645 1.00 64.88 82 GLU A CA 1
ATOM 544 C C . GLU A 1 82 ? -6.606 2.645 -41.324 1.00 57.53 82 GLU A C 1
ATOM 545 O O . GLU A 1 82 ? -5.854 3.609 -41.473 1.00 57.30 82 GLU A O 1
ATOM 551 N N . VAL A 1 83 ? -6.291 1.415 -41.726 1.00 58.75 83 VAL A N 1
ATOM 552 C CA . VAL A 1 83 ? -5.061 1.129 -42.462 1.00 56.48 83 VAL A CA 1
ATOM 553 C C . VAL A 1 83 ? -5.394 0.453 -43.796 1.00 61.35 83 VAL A C 1
ATOM 554 O O . VAL A 1 83 ? -6.453 -0.161 -43.934 1.00 59.37 83 VAL A O 1
ATOM 558 N N . PRO A 1 84 ? -4.500 0.577 -44.789 1.00 61.07 84 PRO A N 1
ATOM 559 C CA . PRO A 1 84 ? -4.718 -0.136 -46.051 1.00 63.51 84 PRO A CA 1
ATOM 560 C C . PRO A 1 84 ? -4.333 -1.611 -45.954 1.00 64.59 84 PRO A C 1
ATOM 561 O O . PRO A 1 84 ? -4.897 -2.440 -46.668 1.00 66.09 84 PRO A O 1
ATOM 565 N N . GLY A 1 85 ? -3.381 -1.925 -45.079 1.00 64.03 85 GLY A N 1
ATOM 566 C CA . GLY A 1 85 ? -2.881 -3.281 -44.929 1.00 62.46 85 GLY A CA 1
ATOM 567 C C . GLY A 1 85 ? -1.804 -3.375 -43.862 1.00 57.73 85 GLY A C 1
ATOM 568 O O . GLY A 1 85 ? -1.148 -2.380 -43.547 1.00 57.77 85 GLY A O 1
ATOM 569 N N . LEU A 1 86 ? -1.606 -4.572 -43.314 1.00 56.49 86 LEU A N 1
ATOM 570 C CA . LEU A 1 86 ? -0.680 -4.751 -42.201 1.00 53.02 86 LEU A CA 1
ATOM 571 C C . LEU A 1 86 ? 0.302 -5.887 -42.443 1.00 51.20 86 LEU A C 1
ATOM 572 O O . LEU A 1 86 ? -0.063 -6.941 -42.962 1.00 51.78 86 LEU A O 1
ATOM 577 N N . ARG A 1 87 ? 1.557 -5.651 -42.085 1.00 43.74 87 ARG A N 1
ATOM 578 C CA . ARG A 1 87 ? 2.494 -6.739 -41.867 1.00 46.09 87 ARG A CA 1
ATOM 579 C C . ARG A 1 87 ? 2.685 -6.934 -40.355 1.00 46.95 87 ARG A C 1
ATOM 580 O O . ARG A 1 87 ? 3.227 -6.063 -39.671 1.00 50.40 87 ARG A O 1
ATOM 588 N N . VAL A 1 88 ? 2.228 -8.071 -39.842 1.00 41.90 88 VAL A N 1
ATOM 589 C CA . VAL A 1 88 ? 2.310 -8.351 -38.405 1.00 40.19 88 VAL A CA 1
ATOM 590 C C . VAL A 1 88 ? 3.298 -9.475 -38.146 1.00 41.28 88 VAL A C 1
ATOM 591 O O . VAL A 1 88 ? 3.070 -10.618 -38.545 1.00 46.29 88 VAL A O 1
ATOM 595 N N . VAL A 1 89 ? 4.407 -9.139 -37.499 1.00 34.97 89 VAL A N 1
ATOM 596 C CA . VAL A 1 89 ? 5.409 -10.127 -37.139 1.00 38.76 89 VAL A CA 1
ATOM 597 C C . VAL A 1 89 ? 5.470 -10.298 -35.628 1.00 41.41 89 VAL A C 1
ATOM 598 O O . VAL A 1 89 ? 5.768 -9.351 -34.919 1.00 40.50 89 VAL A O 1
ATOM 602 N N . CYS A 1 90 ? 5.206 -11.508 -35.150 1.00 43.68 90 CYS A N 1
ATOM 603 C CA . CYS A 1 90 ? 5.275 -11.788 -33.714 1.00 45.12 90 CYS A CA 1
ATOM 604 C C . CYS A 1 90 ? 6.447 -12.685 -33.367 1.00 42.19 90 CYS A C 1
ATOM 605 O O . CYS A 1 90 ? 6.653 -13.712 -34.007 1.00 46.67 90 CYS A O 1
ATOM 608 N N . HIS A 1 91 ? 7.215 -12.279 -32.359 1.00 37.51 91 HIS A N 1
ATOM 609 C CA . HIS A 1 91 ? 8.220 -13.133 -31.724 1.00 37.63 91 HIS A CA 1
ATOM 610 C C . HIS A 1 91 ? 7.845 -13.432 -30.268 1.00 42.94 91 HIS A C 1
ATOM 611 O O . HIS A 1 91 ? 8.048 -12.582 -29.398 1.00 43.96 91 HIS A O 1
ATOM 618 N N . ASN A 1 92 ? 7.351 -14.640 -29.998 1.00 38.68 92 ASN A N 1
ATOM 619 C CA . ASN A 1 92 ? 6.843 -14.976 -28.651 1.00 41.54 92 ASN A CA 1
ATOM 620 C C . ASN A 1 92 ? 7.809 -15.744 -27.746 1.00 44.64 92 ASN A C 1
ATOM 621 O O . ASN A 1 92 ? 8.330 -16.806 -28.109 1.00 45.55 92 ASN A O 1
ATOM 626 N N . ASN A 1 93 ? 8.005 -15.220 -26.538 1.00 40.35 93 ASN A N 1
ATOM 627 C CA . ASN A 1 93 ? 8.858 -15.856 -25.553 1.00 38.33 93 ASN A CA 1
ATOM 628 C C . ASN A 1 93 ? 8.054 -16.287 -24.310 1.00 34.83 93 ASN A C 1
ATOM 629 O O . ASN A 1 93 ? 8.548 -17.037 -23.480 1.00 39.17 93 ASN A O 1
ATOM 634 N N . ILE A 1 94 ? 6.804 -15.839 -24.215 1.00 35.47 94 ILE A N 1
ATOM 635 C CA . ILE A 1 94 ? 5.916 -16.219 -23.098 1.00 37.21 94 ILE A CA 1
ATOM 636 C C . ILE A 1 94 ? 5.291 -17.583 -23.374 1.00 39.38 94 ILE A C 1
ATOM 637 O O . ILE A 1 94 ? 4.555 -17.721 -24.340 1.00 43.19 94 ILE A O 1
ATOM 642 N N . PRO A 1 95 ? 5.587 -18.594 -22.550 1.00 40.48 95 PRO A N 1
ATOM 643 C CA . PRO A 1 95 ? 4.967 -19.917 -22.725 1.00 43.46 95 PRO A CA 1
ATOM 644 C C . PRO A 1 95 ? 3.436 -19.849 -22.844 1.00 42.99 95 PRO A C 1
ATOM 645 O O . PRO A 1 95 ? 2.792 -19.075 -22.146 1.00 36.43 95 PRO A O 1
ATOM 649 N N . GLN A 1 96 ? 2.861 -20.616 -23.768 1.00 43.42 96 GLN A N 1
ATOM 650 C CA . GLN A 1 96 ? 1.421 -20.531 -24.014 1.00 39.82 96 GLN A CA 1
ATOM 651 C C . GLN A 1 96 ? 0.687 -21.613 -23.227 1.00 39.71 96 GLN A C 1
ATOM 652 O O . GLN A 1 96 ? 1.250 -22.672 -22.940 1.00 39.23 96 GLN A O 1
ATOM 658 N N . SER A 1 97 ? -0.555 -21.315 -22.847 1.00 41.44 97 SER A N 1
ATOM 659 C CA . SER A 1 97 ? -1.389 -22.211 -22.040 1.00 37.79 97 SER A CA 1
ATOM 660 C C . SER A 1 97 ? -0.647 -22.745 -20.831 1.00 39.85 97 SER A C 1
ATOM 661 O O . SER A 1 97 ? -0.664 -23.942 -20.566 1.00 43.08 97 SER A O 1
ATOM 664 N N . ARG A 1 98 ? 0.022 -21.858 -20.110 1.00 35.47 98 ARG A N 1
ATOM 665 C CA . ARG A 1 98 ? 0.759 -22.276 -18.934 1.00 41.24 98 ARG A CA 1
ATOM 666 C C . ARG A 1 98 ? 0.398 -21.436 -17.731 1.00 38.34 98 ARG A C 1
ATOM 667 O O . ARG A 1 98 ? 1.048 -21.542 -16.699 1.00 43.40 98 ARG A O 1
ATOM 675 N N . GLY A 1 99 ? -0.615 -20.589 -17.876 1.00 37.61 99 GLY A N 1
ATOM 676 C CA . GLY A 1 99 ? -1.012 -19.712 -16.783 1.00 40.95 99 GLY A CA 1
ATOM 677 C C . GLY A 1 99 ? -0.161 -18.459 -16.703 1.00 39.28 99 GLY A C 1
ATOM 678 O O . GLY A 1 99 ? -0.188 -17.766 -15.688 1.00 37.99 99 GLY A O 1
ATOM 679 N N . LEU A 1 100 ? 0.567 -18.136 -17.775 1.00 32.85 100 LEU A N 1
ATOM 680 C CA . LEU A 1 100 ? 1.452 -16.977 -17.714 1.00 33.13 100 LEU A CA 1
ATOM 681 C C . LEU A 1 100 ? 0.930 -15.795 -18.529 1.00 33.11 100 LEU A C 1
ATOM 682 O O . LEU A 1 100 ? 1.677 -14.869 -18.832 1.00 33.00 100 LEU A O 1
ATOM 687 N N . GLY A 1 101 ? -0.363 -15.805 -18.848 1.00 31.00 101 GLY A N 1
ATOM 688 C CA . GLY A 1 101 ? -1.009 -14.632 -19.415 1.00 32.00 101 GLY A CA 1
ATOM 689 C C . GLY A 1 101 ? -0.645 -14.334 -20.860 1.00 34.38 101 GLY A C 1
ATOM 690 O O . GLY A 1 101 ? -0.584 -13.175 -21.285 1.00 30.88 101 GLY A O 1
ATOM 691 N N . SER A 1 102 ? -0.410 -15.394 -21.621 1.00 32.48 102 SER A N 1
ATOM 692 C CA . SER A 1 102 ? 0.062 -15.254 -22.995 1.00 32.85 102 SER A CA 1
ATOM 693 C C . SER A 1 102 ? -0.993 -14.634 -23.906 1.00 33.69 102 SER A C 1
ATOM 694 O O . SER A 1 102 ? -0.703 -13.714 -24.685 1.00 33.85 102 SER A O 1
ATOM 697 N N . SER A 1 103 ? -2.216 -15.153 -23.819 1.00 32.71 103 SER A N 1
ATOM 698 C CA . SER A 1 103 ? -3.326 -14.645 -24.622 1.00 38.84 103 SER A CA 1
ATOM 699 C C . SER A 1 103 ? -3.662 -13.209 -24.251 1.00 35.99 103 SER A C 1
ATOM 700 O O . SER A 1 103 ? -3.911 -12.371 -25.119 1.00 29.50 103 SER A O 1
ATOM 703 N N . ALA A 1 104 ? -3.657 -12.913 -22.949 1.00 35.07 104 ALA A N 1
ATOM 704 C CA . ALA A 1 104 ? -3.879 -11.549 -22.520 1.00 33.55 104 ALA A CA 1
ATOM 705 C C . ALA A 1 104 ? -2.814 -10.622 -23.108 1.00 31.59 104 ALA A C 1
ATOM 706 O O . ALA A 1 104 ? -3.131 -9.522 -23.557 1.00 32.82 104 ALA A O 1
ATOM 708 N N . ALA A 1 105 ? -1.560 -11.076 -23.100 1.00 28.36 105 ALA A N 1
ATOM 709 C CA . ALA A 1 105 ? -0.440 -10.262 -23.544 1.00 31.52 105 ALA A CA 1
ATOM 710 C C . ALA A 1 105 ? -0.619 -9.977 -25.031 1.00 30.76 105 ALA A C 1
ATOM 711 O O . ALA A 1 105 ? -0.394 -8.866 -25.510 1.00 34.00 105 ALA A O 1
ATOM 713 N N . ALA A 1 106 ? -1.078 -10.992 -25.742 1.00 31.29 106 ALA A N 1
ATOM 714 C CA . ALA A 1 106 ? -1.307 -10.839 -27.185 1.00 30.49 106 ALA A CA 1
ATOM 715 C C . ALA A 1 106 ? -2.334 -9.740 -27.466 1.00 33.59 106 ALA A C 1
ATOM 716 O O . ALA A 1 106 ? -2.093 -8.853 -28.288 1.00 37.00 106 ALA A O 1
ATOM 718 N N . ALA A 1 107 ? -3.467 -9.782 -26.765 1.00 35.30 107 ALA A N 1
ATOM 719 C CA . ALA A 1 107 ? -4.525 -8.789 -26.938 1.00 32.99 107 ALA A CA 1
ATOM 720 C C . ALA A 1 10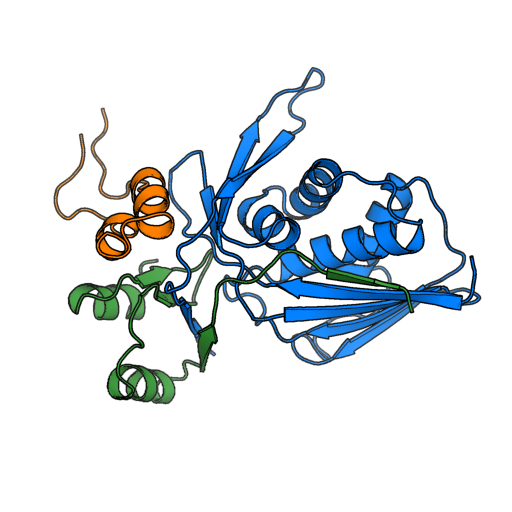7 ? -4.045 -7.390 -26.621 1.00 33.25 107 ALA A C 1
ATOM 721 O O . ALA A 1 107 ? -4.342 -6.432 -27.345 1.00 34.42 107 ALA A O 1
ATOM 723 N N . VAL A 1 108 ? -3.324 -7.277 -25.507 1.00 34.34 108 VAL A N 1
ATOM 724 C CA . VAL A 1 108 ? -2.737 -6.023 -25.091 1.00 30.26 108 VAL A CA 1
ATOM 725 C C . VAL A 1 108 ? -1.775 -5.487 -26.143 1.00 33.62 108 VAL A C 1
ATOM 726 O O . VAL A 1 108 ? -1.820 -4.323 -26.498 1.00 32.68 108 VAL A O 1
ATOM 730 N N . ALA A 1 109 ? -0.892 -6.355 -26.614 1.00 32.11 109 ALA A N 1
ATOM 731 C CA . ALA A 1 109 ? 0.095 -5.969 -27.606 1.00 37.15 109 ALA A CA 1
ATOM 732 C C . ALA A 1 109 ? -0.595 -5.453 -28.872 1.00 37.03 109 ALA A C 1
ATOM 733 O O . ALA A 1 109 ? -0.150 -4.483 -29.480 1.00 39.61 109 ALA A O 1
ATOM 735 N N . GLY A 1 110 ? -1.704 -6.084 -29.247 1.00 38.50 110 GLY A N 1
ATOM 736 C CA . GLY A 1 110 ? -2.428 -5.680 -30.443 1.00 39.04 110 GLY A CA 1
ATOM 737 C C . GLY A 1 110 ? -3.058 -4.303 -30.329 1.00 39.29 110 GLY A C 1
ATOM 738 O O . GLY A 1 110 ? -2.912 -3.466 -31.220 1.00 38.19 110 GLY A O 1
ATOM 739 N N . VAL A 1 111 ? -3.748 -4.057 -29.222 1.00 38.95 111 VAL A N 1
ATOM 740 C CA . VAL A 1 111 ? -4.338 -2.744 -28.975 1.00 39.13 111 VAL A CA 1
ATOM 741 C C . VAL A 1 111 ? -3.254 -1.677 -28.847 1.00 35.12 111 VAL A C 1
ATOM 742 O O . VAL A 1 111 ? -3.364 -0.602 -29.433 1.00 39.09 111 VAL A O 1
ATOM 746 N N . ALA A 1 112 ? -2.222 -1.967 -28.050 1.00 38.73 112 ALA A N 1
ATOM 747 C CA . ALA A 1 112 ? -1.112 -1.038 -27.866 1.00 36.62 112 ALA A CA 1
ATOM 748 C C . ALA A 1 112 ? -0.472 -0.694 -29.215 1.00 42.43 112 ALA A C 1
ATOM 749 O O . ALA A 1 112 ? -0.101 0.457 -29.455 1.00 41.46 112 ALA A O 1
ATOM 751 N N . ALA A 1 113 ? -0.345 -1.698 -30.084 1.00 38.29 113 ALA A N 1
ATOM 752 C CA . ALA A 1 113 ? 0.250 -1.491 -31.405 1.00 37.34 113 ALA A CA 1
ATOM 753 C C . ALA A 1 113 ? -0.596 -0.539 -32.233 1.00 39.69 113 ALA A C 1
ATOM 754 O O . ALA A 1 113 ? -0.069 0.366 -32.880 1.00 41.53 113 ALA A O 1
ATOM 756 N N . ALA A 1 114 ? -1.908 -0.749 -32.205 1.00 40.32 114 ALA A N 1
ATOM 757 C CA . ALA A 1 114 ? -2.836 0.082 -32.961 1.00 42.46 114 ALA A CA 1
ATOM 758 C C . ALA A 1 114 ? -2.794 1.503 -32.438 1.00 44.56 114 ALA A C 1
ATOM 759 O O . ALA A 1 114 ? -2.786 2.467 -33.208 1.00 49.93 114 ALA A O 1
ATOM 761 N N . ASN A 1 115 ? -2.770 1.620 -31.115 1.00 42.11 115 ASN A N 1
ATOM 762 C CA . ASN A 1 115 ? -2.673 2.906 -30.449 1.00 44.21 115 ASN A CA 1
ATOM 763 C C . ASN A 1 115 ? -1.439 3.676 -30.911 1.00 41.94 115 ASN A C 1
ATOM 764 O O . ASN A 1 115 ? -1.503 4.875 -31.156 1.00 51.35 115 ASN A O 1
ATOM 769 N N . GLY A 1 116 ? -0.319 2.969 -31.035 1.00 42.73 116 GLY A N 1
ATOM 770 C CA . GLY A 1 116 ? 0.926 3.563 -31.494 1.00 49.22 116 GLY A CA 1
ATOM 771 C C . GLY A 1 116 ? 0.894 3.969 -32.959 1.00 51.20 116 GLY A C 1
ATOM 772 O O . GLY A 1 116 ? 1.456 4.996 -33.335 1.00 55.32 116 GLY A O 1
ATOM 773 N N . LEU A 1 117 ? 0.238 3.161 -33.786 1.00 50.23 117 LEU A N 1
ATOM 774 C CA . LEU A 1 117 ? 0.078 3.486 -35.206 1.00 48.82 117 LEU A CA 1
ATOM 775 C C . LEU A 1 117 ? -0.703 4.781 -35.376 1.00 54.09 117 LEU A C 1
ATOM 776 O O . LEU A 1 117 ? -0.385 5.608 -36.232 1.00 49.43 117 LEU A O 1
ATOM 781 N N . ALA A 1 118 ? -1.726 4.947 -34.544 1.00 45.58 118 ALA A N 1
ATOM 782 C CA . ALA A 1 118 ? -2.653 6.064 -34.645 1.00 44.40 118 ALA A CA 1
ATOM 783 C C . ALA A 1 118 ? -2.222 7.276 -33.820 1.00 52.03 118 ALA A C 1
ATOM 784 O O . ALA A 1 118 ? -3.018 8.186 -33.590 1.00 55.50 118 ALA A O 1
ATOM 786 N N . ASP A 1 119 ? -0.968 7.265 -33.374 1.00 59.28 119 ASP A N 1
ATOM 787 C CA . ASP A 1 119 ? -0.368 8.348 -32.589 1.00 55.88 119 ASP A CA 1
ATOM 788 C C . ASP A 1 119 ? -1.019 8.532 -31.208 1.00 57.45 119 ASP A C 1
ATOM 789 O O . ASP A 1 119 ? -1.286 9.657 -30.773 1.00 57.58 119 ASP A O 1
ATOM 794 N N . PHE A 1 120 ? -1.268 7.404 -30.541 1.00 50.73 120 PHE A N 1
ATOM 795 C CA . PHE A 1 120 ? -1.625 7.340 -29.114 1.00 53.34 120 PHE A CA 1
ATOM 796 C C . PHE A 1 120 ? -2.849 8.136 -28.641 1.00 54.04 120 PHE A C 1
ATOM 797 O O . PHE A 1 120 ? -2.744 8.923 -27.702 1.00 50.65 120 PHE A O 1
ATOM 805 N N . PRO A 1 121 ? -4.021 7.909 -29.255 1.00 48.40 121 PRO A N 1
ATOM 806 C CA . PRO A 1 121 ? -5.217 8.608 -28.775 1.00 51.25 121 PRO A CA 1
ATOM 807 C C . PRO A 1 121 ? -5.917 7.929 -27.581 1.00 50.61 121 PRO A C 1
ATOM 808 O O . PRO A 1 121 ? -6.769 8.545 -26.941 1.00 54.34 121 PRO A O 1
ATOM 812 N N . LEU A 1 122 ? -5.577 6.677 -27.296 1.00 50.04 122 LEU A N 1
ATOM 813 C CA . LEU A 1 122 ? -6.297 5.915 -26.280 1.00 47.56 122 LEU A CA 1
ATOM 814 C C . LEU A 1 122 ? -5.700 6.095 -24.893 1.00 49.18 122 LEU A C 1
ATOM 815 O O . LEU A 1 122 ? -4.481 6.156 -24.733 1.00 49.32 122 LEU A O 1
ATOM 820 N N . THR A 1 123 ? -6.570 6.171 -23.892 1.00 47.35 123 THR A N 1
ATOM 821 C CA . THR A 1 123 ? -6.130 6.264 -22.508 1.00 49.30 123 THR A CA 1
ATOM 822 C C . THR A 1 123 ? -5.748 4.894 -22.000 1.00 46.67 123 THR A C 1
ATOM 823 O O . THR A 1 123 ? -6.099 3.878 -22.591 1.00 43.12 123 THR A O 1
ATOM 827 N N . GLN A 1 124 ? -5.043 4.874 -20.878 1.00 50.17 124 GLN A N 1
ATOM 828 C CA . GLN A 1 124 ? -4.623 3.628 -20.278 1.00 44.32 124 GLN A CA 1
ATOM 829 C C . GLN A 1 124 ? -5.821 2.767 -19.900 1.00 42.00 124 GLN A C 1
ATOM 830 O O . GLN A 1 124 ? -5.821 1.561 -20.137 1.00 40.07 124 GLN A O 1
ATOM 836 N N . GLU A 1 125 ? -6.839 3.386 -19.306 1.00 44.35 125 GLU A N 1
ATOM 837 C CA . GLU A 1 125 ? -8.047 2.654 -18.941 1.00 42.72 125 GLU A CA 1
ATOM 838 C C . GLU A 1 125 ? -8.745 2.124 -20.186 1.00 44.74 125 GLU A C 1
ATOM 839 O O . GLU A 1 125 ? -9.268 1.010 -20.192 1.00 42.49 125 GLU A O 1
ATOM 845 N N . GLN A 1 126 ? -8.762 2.933 -21.237 1.00 43.13 126 GLN A N 1
ATOM 846 C CA . GLN A 1 126 ? -9.322 2.481 -22.507 1.00 40.94 126 GLN A CA 1
ATOM 847 C C . GLN A 1 126 ? -8.658 1.201 -23.006 1.00 37.92 126 GLN A C 1
ATOM 848 O O . GLN A 1 126 ? -9.342 0.284 -23.476 1.00 40.10 126 GLN A O 1
ATOM 854 N N . ILE A 1 127 ? -7.332 1.137 -22.916 1.00 38.28 127 ILE A N 1
ATOM 855 C CA . ILE A 1 127 ? -6.613 -0.052 -23.362 1.00 35.90 127 ILE A CA 1
ATOM 856 C C . ILE A 1 127 ? -6.875 -1.224 -22.409 1.00 39.02 127 ILE A C 1
ATOM 857 O O . ILE A 1 127 ? -7.055 -2.358 -22.850 1.00 38.08 127 ILE A O 1
ATOM 862 N N . VAL A 1 128 ? -6.920 -0.970 -21.096 1.00 38.46 128 VAL A N 1
ATOM 863 C CA . VAL A 1 128 ? -7.320 -2.030 -20.173 1.00 33.94 128 VAL A CA 1
ATOM 864 C C . VAL A 1 128 ? -8.727 -2.540 -20.497 1.00 33.40 128 VAL A C 1
ATOM 865 O O . VAL A 1 128 ? -8.968 -3.740 -20.488 1.00 35.34 128 VAL A O 1
ATOM 869 N N . GLN A 1 129 ? -9.657 -1.630 -20.768 1.00 37.08 129 GLN A N 1
ATOM 870 C CA . GLN A 1 129 ? -11.043 -2.015 -20.994 1.00 37.11 129 GLN A CA 1
ATOM 871 C C . GLN A 1 129 ? -11.167 -2.866 -22.261 1.00 36.54 129 GLN A C 1
ATOM 872 O O . GLN A 1 129 ? -11.877 -3.868 -22.282 1.00 39.33 129 GLN A O 1
ATOM 878 N N . LEU A 1 130 ? -10.440 -2.473 -23.295 1.00 34.13 130 LEU A N 1
ATOM 879 C CA . LEU A 1 130 ? -10.547 -3.142 -24.598 1.00 35.98 130 LEU A CA 1
ATOM 880 C C . LEU A 1 130 ? -9.856 -4.509 -24.600 1.00 34.56 130 LEU A C 1
ATOM 881 O O . LEU A 1 130 ? -10.433 -5.510 -25.034 1.00 35.09 130 LEU A O 1
ATOM 886 N N . SER A 1 131 ? -8.622 -4.556 -24.109 1.00 34.28 131 SER A N 1
ATOM 887 C CA . SER A 1 131 ? -7.897 -5.818 -23.999 1.00 33.47 131 SER A CA 1
ATOM 888 C C . SER A 1 131 ? -8.575 -6.835 -23.087 1.00 38.90 131 SER A C 1
ATOM 889 O O . SER A 1 131 ? -8.557 -8.036 -23.374 1.00 34.13 131 SER A O 1
ATOM 892 N N . SER A 1 132 ? -9.125 -6.374 -21.954 1.00 34.71 132 SER A N 1
ATOM 893 C CA . SER A 1 132 ? -9.823 -7.284 -21.045 1.00 32.44 132 SER A CA 1
ATOM 894 C C . SER A 1 132 ? -11.064 -7.891 -21.704 1.00 43.64 132 SER A C 1
ATOM 895 O O . SER A 1 132 ? -11.433 -9.031 -21.417 1.00 37.75 132 SER A O 1
ATOM 898 N N . ALA A 1 133 ? -11.696 -7.135 -22.601 1.00 42.55 133 ALA A N 1
ATOM 899 C CA . ALA A 1 133 ? -12.935 -7.599 -23.215 1.00 42.49 133 ALA A CA 1
ATOM 900 C C . ALA A 1 133 ? -12.693 -8.819 -24.111 1.00 43.63 133 ALA A C 1
ATOM 901 O O . ALA A 1 133 ? -13.600 -9.625 -24.324 1.00 43.74 133 ALA A O 1
ATOM 903 N N . PHE A 1 134 ? -11.467 -8.958 -24.614 1.00 41.22 134 PHE A N 1
ATOM 904 C CA . PHE A 1 134 ? -11.102 -10.115 -25.431 1.00 50.67 134 PHE A CA 1
ATOM 905 C C . PHE A 1 134 ? -11.179 -11.410 -24.634 1.00 48.44 134 PHE A C 1
ATOM 906 O O . PHE A 1 134 ? -11.622 -12.432 -25.149 1.00 47.88 134 PHE A O 1
ATOM 914 N N . GLU A 1 135 ? -10.747 -11.369 -23.373 1.00 44.91 135 GLU A N 1
ATOM 915 C CA . GLU A 1 135 ? -10.852 -12.534 -22.507 1.00 44.08 135 GLU A CA 1
ATOM 916 C C . GLU A 1 135 ? -12.122 -12.494 -21.651 1.00 47.12 135 GLU A C 1
ATOM 917 O O . GLU A 1 135 ? -12.607 -13.528 -21.194 1.00 50.71 135 GLU A O 1
ATOM 923 N N . GLY A 1 136 ? -12.666 -11.303 -21.440 1.00 42.05 136 GLY A N 1
ATOM 924 C CA . GLY A 1 136 ? -13.862 -11.176 -20.628 1.00 45.14 136 GLY A CA 1
ATOM 925 C C . GLY A 1 136 ? -13.518 -10.920 -19.177 1.00 43.70 136 GLY A C 1
ATOM 926 O O . GLY A 1 136 ? -14.407 -10.823 -18.325 1.00 44.47 136 GLY A O 1
ATOM 927 N N . HIS A 1 137 ? -12.225 -10.814 -18.895 1.00 39.83 137 HIS A N 1
ATOM 928 C CA . HIS A 1 137 ? -11.773 -10.509 -17.536 1.00 35.72 137 HIS A CA 1
ATOM 929 C C . HIS A 1 137 ? -10.435 -9.770 -17.584 1.00 42.35 137 HIS A C 1
ATOM 930 O O . HIS A 1 137 ? -9.688 -9.892 -18.553 1.00 37.79 137 HIS A O 1
ATOM 937 N N . PRO A 1 138 ? -10.153 -8.956 -16.559 1.00 36.83 138 PRO A N 1
ATOM 938 C CA . PRO A 1 138 ? -9.000 -8.059 -16.597 1.00 33.48 138 PRO A CA 1
ATOM 939 C C . PRO A 1 138 ? -7.758 -8.624 -15.920 1.00 31.54 138 PRO A C 1
ATOM 940 O O . PRO A 1 138 ? -6.740 -7.931 -15.962 1.00 31.35 138 PRO A O 1
ATOM 944 N N . ASP A 1 139 ? -7.839 -9.841 -15.372 1.00 31.41 139 ASP A N 1
ATOM 945 C CA . ASP A 1 139 ? -6.835 -10.402 -14.439 1.00 37.28 139 ASP A CA 1
ATOM 946 C C . ASP A 1 139 ? -5.388 -10.275 -14.935 1.00 40.55 139 ASP A C 1
ATOM 947 O O . ASP A 1 139 ? -4.510 -9.741 -14.244 1.00 34.46 139 ASP A O 1
ATOM 952 N N . ASN A 1 140 ? -5.147 -10.804 -16.126 1.00 31.91 140 ASN A N 1
ATOM 953 C CA . ASN A 1 140 ? -3.834 -10.732 -16.754 1.00 32.09 140 ASN A CA 1
ATOM 954 C C . ASN A 1 140 ? -3.645 -9.477 -17.591 1.00 31.99 140 ASN A C 1
ATOM 955 O O . ASN A 1 140 ? -2.591 -8.858 -17.547 1.00 32.06 140 ASN A O 1
ATOM 960 N N . ALA A 1 141 ? -4.670 -9.090 -18.348 1.00 27.96 141 ALA A N 1
ATOM 961 C CA . ALA A 1 141 ? -4.556 -7.948 -19.240 1.00 29.06 141 ALA A CA 1
ATOM 962 C C . ALA A 1 141 ? -4.178 -6.657 -18.547 1.00 28.45 141 ALA A C 1
ATOM 963 O O . ALA A 1 141 ? -3.326 -5.927 -19.043 1.00 29.28 141 ALA A O 1
ATOM 965 N N . ALA A 1 142 ? -4.785 -6.384 -17.391 1.00 30.46 142 ALA A N 1
ATOM 966 C CA . ALA A 1 142 ? -4.471 -5.176 -16.641 1.00 36.56 142 ALA A CA 1
ATOM 967 C C . ALA A 1 142 ? -3.013 -5.159 -16.206 1.00 28.71 142 ALA A C 1
ATOM 968 O O . ALA A 1 142 ? -2.376 -4.111 -16.231 1.00 33.56 142 ALA A O 1
ATOM 970 N N . ALA A 1 143 ? -2.480 -6.327 -15.856 1.00 27.80 143 ALA A N 1
ATOM 971 C CA . ALA A 1 143 ? -1.087 -6.437 -15.440 1.00 30.08 143 ALA A CA 1
ATOM 972 C C . ALA A 1 143 ? -0.136 -6.219 -16.611 1.00 28.96 143 ALA A C 1
ATOM 973 O O . ALA A 1 143 ? 0.939 -5.648 -16.446 1.00 30.38 143 ALA A O 1
ATOM 975 N N . SER A 1 144 ? -0.542 -6.662 -17.794 1.00 29.55 144 SER A N 1
ATOM 976 C CA . SER A 1 144 ? 0.290 -6.469 -18.974 1.00 25.90 144 SER A CA 1
ATOM 977 C C . SER A 1 144 ? 0.290 -5.012 -19.416 1.00 30.10 144 SER A C 1
ATOM 978 O O . SER A 1 144 ? 1.324 -4.490 -19.846 1.00 34.28 144 SER A O 1
ATOM 981 N N . VAL A 1 145 ? -0.851 -4.348 -19.317 1.00 28.95 145 VAL A N 1
ATOM 982 C CA . VAL A 1 145 ? -0.934 -2.927 -19.635 1.00 31.29 145 VAL A CA 1
ATOM 983 C C . VAL A 1 145 ? -0.153 -2.040 -18.649 1.00 32.65 145 VAL A C 1
ATOM 984 O O . VAL A 1 145 ? 0.703 -1.254 -19.053 1.00 32.94 145 VAL A O 1
ATOM 988 N N . LEU A 1 146 ? -0.455 -2.168 -17.357 1.00 33.46 146 LEU A N 1
ATOM 989 C CA . LEU A 1 146 ? 0.089 -1.248 -16.356 1.00 37.49 146 LEU A CA 1
ATOM 990 C C . LEU A 1 146 ? 1.489 -1.598 -15.858 1.00 33.18 146 LEU A C 1
ATOM 991 O O . LEU A 1 146 ? 2.219 -0.721 -15.394 1.00 34.68 146 LEU A O 1
ATOM 996 N N . GLY A 1 147 ? 1.851 -2.874 -15.912 1.00 31.41 147 GLY A N 1
ATOM 997 C CA . GLY A 1 147 ? 3.108 -3.317 -15.321 1.00 33.60 147 GLY A CA 1
ATOM 998 C C . GLY A 1 147 ? 2.970 -3.502 -13.824 1.00 37.27 147 GLY A C 1
ATOM 999 O O . GLY A 1 147 ? 1.932 -3.173 -13.260 1.00 36.97 147 GLY A O 1
ATOM 1000 N N . GLY A 1 148 ? 4.013 -4.027 -13.188 1.00 35.13 148 GLY A N 1
ATOM 1001 C CA . GLY A 1 148 ? 4.030 -4.201 -11.746 1.00 31.63 148 GLY A CA 1
ATOM 1002 C C . GLY A 1 148 ? 2.930 -5.116 -11.257 1.00 33.08 148 GLY A C 1
ATOM 1003 O O . GLY A 1 148 ? 2.575 -6.092 -11.904 1.00 31.83 148 GLY A O 1
ATOM 1004 N N . ALA A 1 149 ? 2.406 -4.802 -10.075 1.00 30.49 149 ALA A N 1
ATOM 1005 C CA . ALA A 1 149 ? 1.291 -5.544 -9.504 1.00 34.83 149 ALA A CA 1
ATOM 1006 C C . ALA A 1 149 ? 0.024 -4.725 -9.667 1.00 30.91 149 ALA A C 1
ATOM 1007 O O . ALA A 1 149 ? 0.046 -3.521 -9.463 1.00 35.56 149 ALA A O 1
ATOM 1009 N N . VAL A 1 150 ? -1.072 -5.356 -10.076 1.00 31.79 150 VAL A N 1
ATOM 1010 C CA . VAL A 1 150 ? -2.325 -4.624 -10.265 1.00 31.19 150 VAL A CA 1
ATOM 1011 C C . VAL A 1 150 ? -3.429 -5.358 -9.526 1.00 38.73 150 VAL A C 1
ATOM 1012 O O . VAL A 1 150 ? -3.401 -6.585 -9.402 1.00 42.82 150 VAL A O 1
ATOM 1016 N N . VAL A 1 151 ? -4.382 -4.605 -8.993 1.00 32.19 151 VAL A N 1
ATOM 1017 C CA . VAL A 1 151 ? -5.610 -5.210 -8.505 1.00 27.01 151 VAL A CA 1
ATOM 1018 C C . VAL A 1 151 ? -6.725 -4.840 -9.476 1.00 27.02 151 VAL A C 1
ATOM 1019 O O . VAL A 1 151 ? -6.878 -3.668 -9.832 1.00 32.58 151 VAL A O 1
ATOM 1023 N N . SER A 1 152 ? -7.452 -5.842 -9.967 1.00 31.02 152 SER A N 1
ATOM 1024 C CA . SER A 1 152 ? -8.520 -5.605 -10.921 1.00 30.95 152 SER A CA 1
ATOM 1025 C C . SER A 1 152 ? -9.836 -6.256 -10.503 1.00 30.22 152 SER A C 1
ATOM 1026 O O . SER A 1 152 ? -9.865 -7.194 -9.713 1.00 32.26 152 SER A O 1
ATOM 1029 N N . TRP A 1 153 ? -10.933 -5.768 -11.069 1.00 33.67 153 TRP A N 1
ATOM 1030 C CA . TRP A 1 153 ? -12.247 -6.329 -10.776 1.00 36.05 153 TRP A CA 1
ATOM 1031 C C . TRP A 1 153 ? -13.194 -5.899 -11.877 1.00 33.99 153 TRP A C 1
ATOM 1032 O O . TRP A 1 153 ? -12.857 -5.041 -12.708 1.00 31.61 153 TRP A O 1
ATOM 1043 N N . THR A 1 154 ? -14.371 -6.502 -11.874 1.00 34.62 154 THR A N 1
ATOM 1044 C CA . THR A 1 154 ? -15.347 -6.267 -12.921 1.00 36.66 154 THR A CA 1
ATOM 1045 C C . THR A 1 154 ? -16.644 -5.759 -12.309 1.00 40.74 154 THR A C 1
ATOM 1046 O O . THR A 1 154 ? -17.271 -6.458 -11.512 1.00 41.40 154 THR A O 1
ATOM 1050 N N . ASN A 1 155 ? -17.017 -4.529 -12.663 1.00 41.09 155 ASN A N 1
ATOM 1051 C CA . ASN A 1 155 ? -18.310 -3.966 -12.284 1.00 50.71 155 ASN A CA 1
ATOM 1052 C C . ASN A 1 155 ? -19.343 -4.293 -13.346 1.00 60.72 155 ASN A C 1
ATOM 1053 O O . ASN A 1 155 ? -19.158 -3.958 -14.514 1.00 59.91 155 ASN A O 1
ATOM 1058 N N . LEU A 1 156 ? -20.426 -4.946 -12.947 1.00 63.55 156 LEU A N 1
ATOM 1059 C CA . LEU A 1 156 ? -21.539 -5.172 -13.858 1.00 69.57 156 LEU A CA 1
ATOM 1060 C C . LEU A 1 156 ? -22.493 -3.992 -13.750 1.00 76.99 156 LEU A C 1
ATOM 1061 O O . LEU A 1 156 ? -23.517 -4.060 -13.072 1.00 77.23 156 LEU A O 1
ATOM 1066 N N . SER A 1 157 ? -22.129 -2.904 -14.423 1.00 79.42 157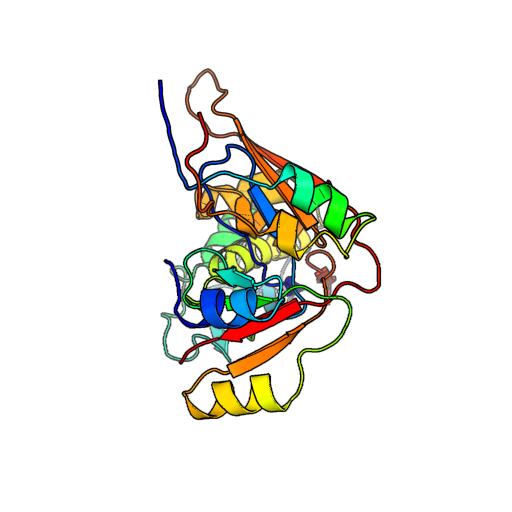 SER A N 1
ATOM 1067 C CA . SER A 1 157 ? -22.787 -1.617 -14.234 1.00 84.15 157 SER A CA 1
ATOM 1068 C C . SER A 1 157 ? -23.080 -0.914 -15.554 1.00 86.23 157 SER A C 1
ATOM 1069 O O . SER A 1 157 ? -22.267 -0.135 -16.051 1.00 88.19 157 SER A O 1
ATOM 1072 N N . ILE A 1 158 ? -24.248 -1.191 -16.121 1.00 88.89 158 ILE A N 1
ATOM 1073 C CA . ILE A 1 158 ? -24.685 -0.486 -17.317 1.00 91.06 158 ILE A CA 1
ATOM 1074 C C . ILE A 1 158 ? -26.144 -0.067 -17.192 1.00 95.55 158 ILE A C 1
ATOM 1075 O O . ILE A 1 158 ? -26.616 0.239 -16.094 1.00 90.68 158 ILE A O 1
ATOM 1077 N N . ASP A 1 159 ? -26.862 -0.056 -18.310 1.00 96.47 159 ASP A N 1
ATOM 1078 C CA . ASP A 1 159 ? -28.215 0.485 -18.294 1.00 95.44 159 ASP A CA 1
ATOM 1079 C C . ASP A 1 159 ? -29.342 -0.353 -18.944 1.00 96.55 159 ASP A C 1
ATOM 1080 O O . ASP A 1 159 ? -30.410 -0.396 -18.335 1.00 100.51 159 ASP A O 1
ATOM 1082 N N . GLY A 1 160 ? -29.220 -1.029 -20.105 1.00 94.04 160 GLY A N 1
ATOM 1083 C CA . GLY A 1 160 ? -28.057 -1.401 -20.950 1.00 97.68 160 GLY A CA 1
ATOM 1084 C C . GLY A 1 160 ? -27.125 -2.425 -20.294 1.00 94.58 160 GLY A C 1
ATOM 1085 O O . GLY A 1 160 ? -26.042 -2.703 -20.816 1.00 87.87 160 GLY A O 1
ATOM 1086 N N . LYS A 1 161 ? -27.572 -3.006 -19.181 1.00 95.46 161 LYS A N 1
ATOM 1087 C CA . LYS A 1 161 ? -26.875 -4.111 -18.517 1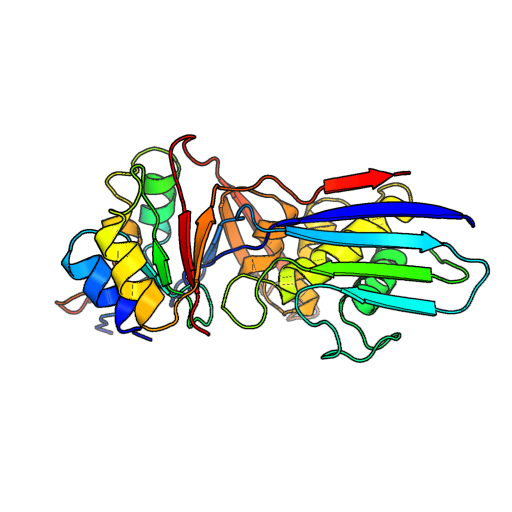.00 91.33 161 LYS A CA 1
ATOM 1088 C C . LYS A 1 161 ? -26.645 -5.283 -19.488 1.00 95.72 161 LYS A C 1
ATOM 1089 O O . LYS A 1 161 ? -27.366 -5.405 -20.479 1.00 95.81 161 LYS A O 1
ATOM 1091 N N . SER A 1 162 ? -25.644 -6.133 -19.240 1.00 93.81 162 SER A N 1
ATOM 1092 C CA . SER A 1 162 ? -24.710 -6.021 -18.119 1.00 88.51 162 SER A CA 1
ATOM 1093 C C . SER A 1 162 ? -23.588 -5.037 -18.417 1.00 81.59 162 SER A C 1
ATOM 1094 O O . SER A 1 162 ? -23.308 -4.145 -17.615 1.00 84.62 162 SER A O 1
ATOM 1097 N N . GLN A 1 163 ? -22.958 -5.220 -19.575 1.00 76.22 163 GLN A N 1
ATOM 1098 C CA . GLN A 1 163 ? -21.805 -4.431 -20.009 1.00 69.55 163 GLN A CA 1
ATOM 1099 C C . GLN A 1 163 ? -20.768 -4.307 -18.904 1.00 66.20 163 GLN A C 1
ATOM 1100 O O . GLN A 1 163 ? -20.755 -3.325 -18.157 1.00 69.53 163 GLN A O 1
ATOM 1106 N N . PRO A 1 164 ? -19.902 -5.320 -18.792 1.00 60.18 164 PRO A N 1
ATOM 1107 C CA . PRO A 1 164 ? -18.841 -5.347 -17.785 1.00 49.42 164 PRO A CA 1
ATOM 1108 C C . PRO A 1 164 ? -17.889 -4.165 -17.918 1.00 49.69 164 PRO A C 1
ATOM 1109 O O . PRO A 1 164 ? -17.384 -3.885 -19.007 1.00 46.65 164 PRO A O 1
ATOM 1113 N N . GLN A 1 165 ? -17.654 -3.470 -16.811 1.00 47.35 165 GLN A N 1
ATOM 1114 C CA . GLN A 1 165 ? -16.694 -2.383 -16.800 1.00 41.38 165 GLN A CA 1
ATOM 1115 C C . GLN A 1 165 ? -15.488 -2.829 -16.003 1.00 41.68 165 GLN A C 1
ATOM 1116 O O . GLN A 1 165 ? -15.601 -3.082 -14.799 1.00 44.96 165 GLN A O 1
ATOM 1122 N N . TYR A 1 166 ? -14.343 -2.941 -16.659 1.00 35.94 166 TYR A N 1
ATOM 1123 C CA . TYR A 1 166 ? -13.142 -3.434 -15.999 1.00 36.82 166 TYR A CA 1
ATOM 1124 C C . TYR A 1 166 ? -12.350 -2.293 -15.378 1.00 39.27 166 TYR A C 1
ATOM 1125 O O . TYR A 1 166 ? -12.098 -1.291 -16.025 1.00 40.89 166 TYR A O 1
ATOM 1134 N N . ALA A 1 167 ? -11.971 -2.439 -14.108 1.00 35.83 167 ALA A N 1
ATOM 1135 C CA . ALA A 1 167 ? -11.140 -1.439 -13.459 1.00 34.04 167 ALA A CA 1
ATOM 1136 C C . ALA A 1 167 ? -9.857 -2.081 -12.948 1.00 33.00 167 ALA A C 1
ATOM 1137 O O . ALA A 1 167 ? -9.832 -3.259 -12.640 1.00 32.21 167 ALA A O 1
ATOM 1139 N N . ALA A 1 168 ? -8.790 -1.300 -12.879 1.00 32.77 168 ALA A N 1
ATOM 1140 C CA . ALA A 1 168 ? -7.513 -1.809 -12.390 1.00 31.82 168 ALA A CA 1
ATOM 1141 C C . ALA A 1 168 ? -6.716 -0.698 -11.747 1.00 33.88 168 ALA A C 1
ATOM 1142 O O . ALA A 1 168 ? -6.675 0.420 -12.258 1.00 35.64 168 ALA A O 1
ATOM 1144 N N . VAL A 1 169 ? -6.070 -1.018 -10.630 1.00 33.47 169 VAL A N 1
ATOM 1145 C CA . VAL A 1 169 ? -5.242 -0.047 -9.927 1.00 31.02 169 VAL A CA 1
ATOM 1146 C C . VAL A 1 169 ? -3.850 -0.610 -9.703 1.00 26.96 169 VAL A C 1
ATOM 1147 O O . VAL A 1 169 ? -3.685 -1.773 -9.330 1.00 32.30 169 VAL A O 1
ATOM 1151 N N . PRO A 1 170 ? -2.829 0.207 -9.970 1.00 34.34 170 PRO A N 1
ATOM 1152 C CA . PRO A 1 170 ? -1.432 -0.212 -9.789 1.00 40.67 170 PRO A CA 1
ATOM 1153 C C . PRO A 1 170 ? -0.945 -0.173 -8.338 1.00 48.67 170 PRO A C 1
ATOM 1154 O O . PRO A 1 170 ? -1.183 0.798 -7.617 1.00 53.19 170 PRO A O 1
ATOM 1158 N N . LEU A 1 171 ? -0.296 -1.249 -7.908 1.00 42.32 171 LEU A N 1
ATOM 1159 C CA . LEU A 1 171 ? 0.457 -1.246 -6.665 1.00 49.94 171 LEU A CA 1
ATOM 1160 C C . LEU A 1 171 ? 1.935 -1.083 -7.001 1.00 51.36 171 LEU A C 1
ATOM 1161 O O . LEU A 1 171 ? 2.370 -1.460 -8.088 1.00 52.39 171 LEU A O 1
ATOM 1166 N N . GLU A 1 172 ? 2.712 -0.528 -6.076 1.00 61.71 172 GLU A N 1
ATOM 1167 C CA . GLU A 1 172 ? 4.164 -0.516 -6.239 1.00 62.18 172 GLU A CA 1
ATOM 1168 C C . GLU A 1 172 ? 4.774 -1.641 -5.410 1.00 51.60 172 GLU A C 1
ATOM 1169 O O . GLU A 1 172 ? 4.494 -1.766 -4.231 1.00 55.12 172 GLU A O 1
ATOM 1175 N N . VAL A 1 173 ? 5.584 -2.474 -6.056 1.00 56.40 173 VAL A N 1
ATOM 1176 C CA . VAL A 1 173 ? 6.194 -3.637 -5.417 1.00 51.03 173 VAL A CA 1
ATOM 1177 C C . VAL A 1 173 ? 7.588 -3.276 -4.907 1.00 50.81 173 VAL A C 1
ATOM 1178 O O . VAL A 1 173 ? 8.282 -2.468 -5.537 1.00 52.00 173 VAL A O 1
ATOM 1182 N N . GLN A 1 174 ? 7.999 -3.863 -3.780 1.00 46.38 174 GLN A N 1
ATOM 1183 C CA . GLN A 1 174 ? 9.370 -3.700 -3.291 1.00 52.82 174 GLN A CA 1
ATOM 1184 C C . GLN A 1 174 ? 10.368 -4.170 -4.348 1.00 54.35 174 GLN A C 1
ATOM 1185 O O . GLN A 1 174 ? 10.105 -5.132 -5.069 1.00 53.00 174 GLN A O 1
ATOM 1191 N N . ASP A 1 175 ? 11.517 -3.498 -4.413 1.00 58.33 175 ASP A N 1
ATOM 1192 C CA . ASP A 1 175 ? 12.548 -3.770 -5.419 1.00 59.59 175 ASP A CA 1
ATOM 1193 C C . ASP A 1 175 ? 13.127 -5.182 -5.363 1.00 59.72 175 ASP A C 1
ATOM 1194 O O . ASP A 1 175 ? 13.627 -5.683 -6.369 1.00 53.93 175 ASP A O 1
ATOM 1199 N N . ASN A 1 176 ? 13.078 -5.816 -4.195 1.00 49.15 176 ASN A N 1
ATOM 1200 C CA . ASN A 1 176 ? 13.786 -7.080 -4.016 1.00 59.35 176 ASN A CA 1
ATOM 1201 C C . ASN A 1 176 ? 12.933 -8.324 -4.246 1.00 52.02 176 ASN A C 1
ATOM 1202 O O . ASN A 1 176 ? 13.393 -9.445 -4.038 1.00 48.90 176 ASN A O 1
ATOM 1207 N N . ILE A 1 177 ? 11.692 -8.132 -4.671 1.00 50.14 177 ILE A N 1
ATOM 1208 C CA . ILE A 1 177 ? 10.785 -9.260 -4.824 1.00 47.40 177 ILE A CA 1
ATOM 1209 C C . ILE A 1 177 ? 10.985 -9.935 -6.186 1.00 50.17 177 ILE A C 1
ATOM 1210 O O . ILE A 1 177 ? 11.009 -9.283 -7.224 1.00 46.34 177 ILE A O 1
ATOM 1215 N N . ARG A 1 178 ? 11.162 -11.253 -6.136 1.00 43.65 178 ARG A N 1
ATOM 1216 C CA . ARG A 1 178 ? 11.546 -12.072 -7.277 1.00 49.32 178 ARG A CA 1
ATOM 1217 C C . ARG A 1 178 ? 10.533 -13.176 -7.546 1.00 44.30 178 ARG A C 1
ATOM 1218 O O . ARG A 1 178 ? 9.932 -13.723 -6.617 1.00 43.39 178 ARG A O 1
ATOM 1226 N N . ALA A 1 179 ? 10.352 -13.511 -8.818 1.00 41.81 179 ALA A N 1
ATOM 1227 C CA . ALA A 1 179 ? 9.409 -14.555 -9.183 1.00 40.16 179 ALA A CA 1
ATOM 1228 C C . ALA A 1 179 ? 10.126 -15.697 -9.884 1.00 39.03 179 ALA A C 1
ATOM 1229 O O . ALA A 1 179 ? 10.956 -15.475 -10.758 1.00 48.73 179 ALA A O 1
ATOM 1231 N N . THR A 1 180 ? 9.825 -16.919 -9.470 1.00 41.87 180 THR A N 1
ATOM 1232 C CA . THR A 1 180 ? 10.366 -18.097 -10.119 1.00 43.09 180 THR A CA 1
ATOM 1233 C C . THR A 1 180 ? 9.220 -18.991 -10.563 1.00 41.13 180 THR A C 1
ATOM 1234 O O . THR A 1 180 ? 8.406 -19.445 -9.753 1.00 37.30 180 THR A O 1
ATOM 1238 N N . ALA A 1 181 ? 9.159 -19.231 -11.866 1.00 39.51 181 ALA A N 1
ATOM 1239 C CA . ALA A 1 181 ? 8.100 -20.037 -12.440 1.00 35.56 181 ALA A CA 1
ATOM 1240 C C . ALA A 1 181 ? 8.580 -21.449 -12.715 1.00 42.01 181 ALA A C 1
ATOM 1241 O O . ALA A 1 181 ? 9.627 -21.650 -13.325 1.00 45.84 181 ALA A O 1
ATOM 1243 N N . LEU A 1 182 ? 7.817 -22.429 -12.251 1.00 39.96 182 LEU A N 1
ATOM 1244 C CA . LEU A 1 182 ? 8.091 -23.812 -12.577 1.00 43.51 182 LEU A CA 1
ATOM 1245 C C . LEU A 1 182 ? 7.110 -24.216 -13.671 1.00 45.61 182 LEU A C 1
ATOM 1246 O O . LEU A 1 182 ? 5.945 -24.513 -13.402 1.00 43.00 182 LEU A O 1
ATOM 1251 N N . VAL A 1 183 ? 7.590 -24.198 -14.909 1.00 41.83 183 VAL A N 1
ATOM 1252 C CA . VAL A 1 183 ? 6.743 -24.426 -16.070 1.00 47.96 183 VAL A CA 1
ATOM 1253 C C . VAL A 1 183 ? 6.908 -25.841 -16.610 1.00 46.20 183 VAL A C 1
ATOM 1254 O O . VAL A 1 183 ? 7.956 -26.179 -17.150 1.00 46.36 183 VAL A O 1
ATOM 1258 N N . PRO A 1 184 ? 5.873 -26.671 -16.446 1.00 43.06 184 PRO A N 1
ATOM 1259 C CA . PRO A 1 184 ? 5.871 -28.059 -16.911 1.00 57.38 184 PRO A CA 1
ATOM 1260 C C . PRO A 1 184 ? 5.805 -28.152 -18.429 1.00 57.61 184 PRO A C 1
ATOM 1261 O O . PRO A 1 184 ? 5.237 -27.273 -19.074 1.00 57.62 184 PRO A O 1
ATOM 1265 N N . ASN A 1 185 ? 6.385 -29.210 -18.986 1.00 64.56 185 ASN A N 1
ATOM 1266 C CA . ASN A 1 185 ? 6.304 -29.466 -20.418 1.00 62.97 185 ASN A CA 1
ATOM 1267 C C . ASN A 1 185 ? 4.938 -30.001 -20.819 1.00 62.08 185 ASN A C 1
ATOM 1268 O O . ASN A 1 185 ? 4.543 -29.891 -21.977 1.00 68.66 185 ASN A O 1
ATOM 1273 N N . ILE B 2 19 ? -23.709 -21.665 6.533 1.00 86.53 204 ILE B N 1
ATOM 1274 C CA . ILE B 2 19 ? -23.506 -20.265 6.914 1.00 87.01 204 ILE B CA 1
ATOM 1275 C C . ILE B 2 19 ? -22.356 -19.409 6.283 1.00 85.03 204 ILE B C 1
ATOM 1276 O O . ILE B 2 19 ? -22.475 -18.187 6.366 1.00 85.37 204 ILE B O 1
ATOM 1281 N N . ASP B 2 20 ? -21.270 -19.916 5.662 1.00 82.13 205 ASP B N 1
ATOM 1282 C CA A ASP B 2 20 ? -20.950 -21.336 5.481 0.50 79.79 205 ASP B CA 1
ATOM 1283 C CA B ASP B 2 20 ? -20.953 -21.330 5.483 0.50 79.80 205 ASP B CA 1
ATOM 1284 C C . ASP B 2 20 ? -19.449 -21.563 5.628 1.00 76.08 205 ASP B C 1
ATOM 1285 O O . ASP B 2 20 ? -18.643 -20.761 5.153 1.00 72.59 205 ASP B O 1
ATOM 1294 N N . ALA B 2 21 ? -19.072 -22.662 6.275 1.00 74.22 206 ALA B N 1
ATOM 1295 C CA . ALA B 2 21 ? -17.658 -22.972 6.493 1.00 66.49 206 ALA B CA 1
ATOM 1296 C C . ALA B 2 21 ? -16.938 -23.268 5.179 1.00 60.58 206 ALA B C 1
ATOM 1297 O O . ALA B 2 21 ? -17.539 -23.788 4.248 1.00 58.89 206 ALA B O 1
ATOM 1299 N N . ARG B 2 22 ? -15.651 -22.937 5.116 1.00 54.75 207 ARG B N 1
ATOM 1300 C CA . ARG B 2 22 ? -14.853 -23.197 3.918 1.00 55.99 207 ARG B CA 1
ATOM 1301 C C . ARG B 2 22 ? -13.355 -23.266 4.205 1.00 54.04 207 ARG B C 1
ATOM 1302 O O . ARG B 2 22 ? -12.884 -22.794 5.240 1.00 51.52 207 ARG B O 1
ATOM 1310 N N . PHE B 2 23 ? -12.619 -23.862 3.269 1.00 50.02 208 PHE B N 1
ATOM 1311 C CA . PHE B 2 23 ? -11.179 -24.038 3.406 1.00 50.55 208 PHE B CA 1
ATOM 1312 C C . PHE B 2 23 ? -10.423 -23.132 2.448 1.00 47.22 208 PHE B C 1
ATOM 1313 O O . PHE B 2 23 ? -9.288 -22.740 2.717 1.00 49.43 208 PHE B O 1
ATOM 1321 N N . ASN B 2 24 ? -11.061 -22.802 1.333 1.00 47.69 209 ASN B N 1
ATOM 1322 C CA . ASN B 2 24 ? -10.453 -21.918 0.349 1.00 47.14 209 ASN B CA 1
ATOM 1323 C C . ASN B 2 24 ? -10.883 -20.477 0.562 1.00 48.51 209 ASN B C 1
ATOM 1324 O O . ASN B 2 24 ? -12.062 -20.146 0.449 1.00 49.37 209 ASN B O 1
ATOM 1329 N N . VAL B 2 25 ? -9.916 -19.618 0.858 1.00 42.58 210 VAL B N 1
ATOM 1330 C CA . VAL B 2 25 ? -10.190 -18.202 1.071 1.00 38.83 210 VAL B CA 1
ATOM 1331 C C . VAL B 2 25 ? -9.276 -17.340 0.224 1.00 37.28 210 VAL B C 1
ATOM 1332 O O . VAL B 2 25 ? -8.191 -17.764 -0.156 1.00 44.14 210 VAL B O 1
ATOM 1336 N N . SER B 2 26 ? -9.714 -16.123 -0.066 1.00 34.87 211 SER B N 1
ATOM 1337 C CA . SER B 2 26 ? -8.872 -15.171 -0.779 1.00 35.01 211 SER B CA 1
ATOM 1338 C C . SER B 2 26 ? -7.972 -14.437 0.199 1.00 38.14 211 SER B C 1
ATOM 1339 O O . SER B 2 26 ? -8.412 -14.079 1.300 1.00 37.44 211 SER B O 1
ATOM 1342 N N . ARG B 2 27 ? -6.717 -14.226 -0.187 1.00 32.92 212 ARG B N 1
ATOM 1343 C CA . ARG B 2 27 ? -5.784 -13.499 0.673 1.00 33.90 212 ARG B CA 1
ATOM 1344 C C . ARG B 2 27 ? -5.178 -12.309 -0.053 1.00 35.32 212 ARG B C 1
ATOM 1345 O O . ARG B 2 27 ? -4.077 -11.887 0.291 1.00 40.30 212 ARG B O 1
ATOM 1353 N N . VAL B 2 28 ? -5.889 -11.769 -1.044 1.00 32.16 213 VAL B N 1
ATOM 1354 C CA . VAL B 2 28 ? -5.357 -10.656 -1.827 1.00 32.86 213 VAL B CA 1
ATOM 1355 C C . VAL B 2 28 ? -4.950 -9.499 -0.917 1.00 36.36 213 VAL B C 1
ATOM 1356 O O . VAL B 2 28 ? -3.952 -8.829 -1.165 1.00 35.80 213 VAL B O 1
ATOM 1360 N N . ALA B 2 29 ? -5.701 -9.292 0.163 1.00 34.62 214 ALA B N 1
ATOM 1361 C CA . ALA B 2 29 ? -5.380 -8.230 1.108 1.00 39.26 214 ALA B CA 1
ATOM 1362 C C . ALA B 2 29 ? -3.970 -8.377 1.673 1.00 41.04 214 ALA B C 1
ATOM 1363 O O . ALA B 2 29 ? -3.191 -7.424 1.672 1.00 47.21 214 ALA B O 1
ATOM 1365 N N . VAL B 2 30 ? -3.630 -9.570 2.142 1.00 36.61 215 VAL B N 1
ATOM 1366 C CA . VAL B 2 30 ? -2.303 -9.776 2.701 1.00 41.16 215 VAL B CA 1
ATOM 1367 C C . VAL B 2 30 ? -1.261 -9.750 1.578 1.00 35.99 215 VAL B C 1
ATOM 1368 O O . VAL B 2 30 ? -0.173 -9.215 1.769 1.00 42.15 215 VAL B O 1
ATOM 1372 N N . MET B 2 31 ? -1.603 -10.290 0.405 1.00 38.40 216 MET B N 1
ATOM 1373 C CA . MET B 2 31 ? -0.711 -10.242 -0.751 1.00 40.59 216 MET B CA 1
ATOM 1374 C C . MET B 2 31 ? -0.264 -8.810 -1.039 1.00 37.15 216 MET B C 1
ATOM 1375 O O . MET B 2 31 ? 0.923 -8.544 -1.243 1.00 37.35 216 MET B O 1
ATOM 1380 N N . ILE B 2 32 ? -1.227 -7.893 -1.028 1.00 38.50 217 ILE B N 1
ATOM 1381 C CA . ILE B 2 32 ? -0.971 -6.475 -1.266 1.00 42.90 217 ILE B CA 1
ATOM 1382 C C . ILE B 2 32 ? 0.050 -5.916 -0.284 1.00 44.38 217 ILE B C 1
ATOM 1383 O O . ILE B 2 32 ? 0.995 -5.242 -0.679 1.00 38.96 217 ILE B O 1
ATOM 1388 N N . VAL B 2 33 ? -0.133 -6.215 0.997 1.00 40.78 218 VAL B N 1
ATOM 1389 C CA . VAL B 2 33 ? 0.772 -5.704 2.018 1.00 38.88 218 VAL B CA 1
ATOM 1390 C C . VAL B 2 33 ? 2.148 -6.357 1.919 1.00 39.65 218 VAL B C 1
ATOM 1391 O O . VAL B 2 33 ? 3.175 -5.704 2.115 1.00 44.13 218 VAL B O 1
ATOM 1395 N N . ALA B 2 34 ? 2.165 -7.644 1.598 1.00 37.95 219 ALA B N 1
ATOM 1396 C CA . ALA B 2 34 ? 3.416 -8.377 1.479 1.00 38.27 219 ALA B CA 1
ATOM 1397 C C . ALA B 2 34 ? 4.261 -7.849 0.324 1.00 37.24 219 ALA B C 1
ATOM 1398 O O . ALA B 2 34 ? 5.471 -7.669 0.456 1.00 35.53 219 ALA B O 1
ATOM 1400 N N . LE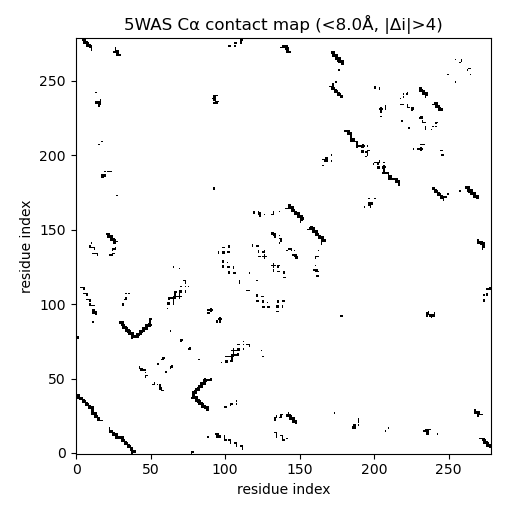U B 2 35 ? 3.626 -7.596 -0.815 1.00 39.40 220 LEU B N 1
ATOM 1401 C CA . LEU B 2 35 ? 4.358 -7.081 -1.968 1.00 35.29 220 LEU B CA 1
ATOM 1402 C C . LEU B 2 35 ? 4.875 -5.663 -1.753 1.00 39.92 220 LEU B C 1
ATOM 1403 O O . LEU B 2 35 ? 6.006 -5.353 -2.119 1.00 45.15 220 LEU B O 1
ATOM 1408 N N . GLN B 2 36 ? 4.046 -4.793 -1.183 1.00 40.65 221 GLN B N 1
ATOM 1409 C CA . GLN B 2 36 ? 4.421 -3.386 -1.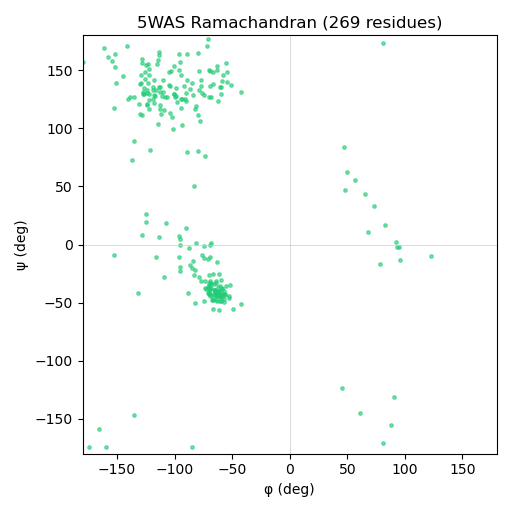045 1.00 48.77 221 GLN B CA 1
ATOM 1410 C C . GLN B 2 36 ? 5.411 -3.100 0.103 1.00 53.38 221 GLN B C 1
ATOM 1411 O O . GLN B 2 36 ? 6.237 -2.192 -0.018 1.00 57.24 221 GLN B O 1
ATOM 1417 N N . GLN B 2 37 ? 5.359 -3.865 1.193 1.00 48.41 222 GLN B N 1
ATOM 1418 C CA . GLN B 2 37 ? 6.223 -3.559 2.342 1.00 53.69 222 GLN B CA 1
ATOM 1419 C C . GLN B 2 37 ? 6.621 -4.728 3.250 1.00 47.79 222 GLN B C 1
ATOM 1420 O O . GLN B 2 37 ? 7.466 -4.557 4.131 1.00 56.23 222 GLN B O 1
ATOM 1426 N N . ARG B 2 38 ? 6.031 -5.904 3.072 1.00 44.35 223 ARG B N 1
ATOM 1427 C CA . ARG B 2 38 ? 6.325 -7.015 3.984 1.00 43.38 223 ARG B CA 1
ATOM 1428 C C . ARG B 2 38 ? 6.531 -8.354 3.274 1.00 40.15 223 ARG B C 1
ATOM 1429 O O . ARG B 2 38 ? 5.695 -9.253 3.370 1.00 40.46 223 ARG B O 1
ATOM 1437 N N . PRO B 2 39 ? 7.668 -8.511 2.585 1.00 44.91 224 PRO B N 1
ATOM 1438 C CA . PRO B 2 39 ? 7.882 -9.732 1.798 1.00 42.93 224 PRO B CA 1
ATOM 1439 C C . PRO B 2 39 ? 7.938 -10.983 2.657 1.00 42.57 224 PRO B C 1
ATOM 1440 O O . PRO B 2 39 ? 7.811 -12.082 2.140 1.00 38.59 224 PRO B O 1
ATOM 1444 N N . ASP B 2 40 ? 8.100 -10.823 3.971 1.00 42.18 225 ASP B N 1
ATOM 1445 C CA . ASP B 2 40 ? 8.086 -11.970 4.869 1.00 39.29 225 ASP B CA 1
ATOM 1446 C C . ASP B 2 40 ? 6.674 -12.528 4.981 1.00 37.82 225 ASP B C 1
ATOM 1447 O O . ASP B 2 40 ? 6.472 -13.628 5.482 1.00 42.58 225 ASP B O 1
ATOM 1452 N N . LEU B 2 41 ? 5.701 -11.769 4.492 1.00 41.45 226 LEU B N 1
ATOM 1453 C CA . LEU B 2 41 ? 4.315 -12.209 4.517 1.00 38.15 226 LEU B CA 1
ATOM 1454 C C . LEU B 2 41 ? 3.876 -12.851 3.208 1.00 33.68 226 LEU B C 1
ATOM 1455 O O . LEU B 2 41 ? 2.700 -13.146 3.030 1.00 35.06 226 LEU B O 1
ATOM 1460 N N . LEU B 2 42 ? 4.812 -13.062 2.291 1.00 38.93 227 LEU B N 1
ATOM 1461 C CA . LEU B 2 42 ? 4.450 -13.630 0.994 1.00 38.62 227 LEU B CA 1
ATOM 1462 C C . LEU B 2 42 ? 3.843 -15.019 1.155 1.00 39.47 227 LEU B C 1
ATOM 1463 O O . LEU B 2 42 ? 2.863 -15.354 0.492 1.00 37.02 227 LEU B O 1
ATOM 1468 N N . TRP B 2 43 ? 4.432 -15.826 2.032 1.00 32.37 228 TRP B N 1
ATOM 1469 C CA . TRP B 2 43 ? 3.926 -17.169 2.284 1.00 41.37 228 TRP B CA 1
ATOM 1470 C C . TRP B 2 43 ? 2.495 -17.134 2.825 1.00 40.98 228 TRP B C 1
ATOM 1471 O O . TRP B 2 43 ? 1.643 -17.922 2.398 1.00 39.41 228 TRP B O 1
ATOM 1482 N N . GLU B 2 44 ? 2.238 -16.227 3.770 1.00 36.27 229 GLU B N 1
ATOM 1483 C CA . GLU B 2 44 ? 0.879 -16.049 4.288 1.00 37.03 229 GLU B CA 1
ATOM 1484 C C . GLU B 2 44 ? -0.070 -15.504 3.217 1.00 38.80 229 GLU B C 1
ATOM 1485 O O . GLU B 2 44 ? -1.226 -15.919 3.136 1.00 38.75 229 GLU B O 1
ATOM 1491 N N . GLY B 2 45 ? 0.428 -14.584 2.391 1.00 36.70 230 GLY B N 1
ATOM 1492 C CA . GLY B 2 45 ? -0.394 -13.955 1.368 1.00 38.24 230 GLY B CA 1
ATOM 1493 C C . GLY B 2 45 ? -0.778 -14.902 0.245 1.00 38.44 230 GLY B C 1
ATOM 1494 O O . GLY B 2 45 ? -1.623 -14.580 -0.597 1.00 38.91 230 GLY B O 1
ATOM 1495 N N . THR B 2 46 ? -0.150 -16.072 0.228 1.00 38.08 231 THR B N 1
ATOM 1496 C CA . THR B 2 46 ? -0.500 -17.112 -0.722 1.00 38.63 231 THR B CA 1
ATOM 1497 C C . THR B 2 46 ? -1.107 -18.320 -0.014 1.00 43.72 231 THR B C 1
ATOM 1498 O O . THR B 2 46 ? -1.367 -19.337 -0.647 1.00 46.71 231 THR B O 1
ATOM 1502 N N . ARG B 2 47 ? -1.357 -18.203 1.295 1.00 40.79 232 ARG B N 1
ATOM 1503 C CA . ARG B 2 47 ? -1.977 -19.295 2.041 1.00 39.96 232 ARG B CA 1
ATOM 1504 C C . ARG B 2 47 ? -3.490 -19.307 1.803 1.00 47.86 232 ARG B C 1
ATOM 1505 O O . ARG B 2 47 ? -4.273 -18.825 2.625 1.00 50.51 232 ARG B O 1
ATOM 1513 N N . ASP B 2 48 ? -3.881 -19.871 0.664 1.00 43.74 233 ASP B N 1
ATOM 1514 C CA . ASP B 2 48 ? -5.266 -19.877 0.189 1.00 46.23 233 ASP B CA 1
ATOM 1515 C C . ASP B 2 48 ? -6.082 -21.030 0.734 1.00 47.35 233 ASP B C 1
ATOM 1516 O O . ASP B 2 48 ? -7.308 -21.017 0.649 1.00 50.40 233 ASP B O 1
ATOM 1521 N N . ARG B 2 49 ? -5.401 -22.053 1.237 1.00 48.09 234 ARG B N 1
ATOM 1522 C CA . ARG B 2 49 ? -6.098 -23.195 1.805 1.00 50.31 234 ARG B CA 1
ATOM 1523 C C . ARG B 2 49 ? -5.751 -23.365 3.267 1.00 50.66 234 ARG B C 1
ATOM 1524 O O . ARG B 2 49 ? -4.583 -23.458 3.648 1.00 49.47 234 ARG B O 1
ATOM 1532 N N . LEU B 2 50 ? -6.793 -23.403 4.081 1.00 52.90 235 LEU B N 1
ATOM 1533 C CA . LEU B 2 50 ? -6.647 -23.519 5.518 1.00 51.18 235 LEU B CA 1
ATOM 1534 C C . LEU B 2 50 ? -6.755 -24.985 5.933 1.00 55.94 235 LEU B C 1
ATOM 1535 O O . LEU B 2 50 ? -7.316 -25.799 5.203 1.00 52.67 235 LEU B O 1
ATOM 1540 N N . HIS B 2 51 ? -6.204 -25.329 7.089 1.00 57.64 236 HIS B N 1
ATOM 1541 C CA . HIS B 2 51 ? -6.304 -26.698 7.575 1.00 60.88 236 HIS B CA 1
ATOM 1542 C C . HIS B 2 51 ? -7.485 -26.804 8.529 1.00 61.53 236 HIS B C 1
ATOM 1543 O O . HIS B 2 51 ? -7.985 -27.893 8.808 1.00 66.03 236 HIS B O 1
ATOM 1550 N N . GLN B 2 52 ? -7.916 -25.654 9.033 1.00 57.65 237 GLN B N 1
ATOM 1551 C CA . GLN B 2 52 ? -9.141 -25.556 9.809 1.00 60.49 237 GLN B CA 1
ATOM 1552 C C . GLN B 2 52 ? -10.129 -24.672 9.058 1.00 61.76 237 GLN B C 1
ATOM 1553 O O . GLN B 2 52 ? -9.764 -23.596 8.574 1.00 57.82 237 GLN B O 1
ATOM 1559 N N . PRO B 2 53 ? -11.384 -25.129 8.948 1.00 62.45 238 PRO B N 1
ATOM 1560 C CA . PRO B 2 53 ? -12.432 -24.421 8.200 1.00 60.71 238 PRO B CA 1
ATOM 1561 C C . PRO B 2 53 ? -12.692 -22.999 8.710 1.00 62.70 238 PRO B C 1
ATOM 1562 O O . PRO B 2 53 ? -12.685 -22.757 9.919 1.00 60.56 238 PRO B O 1
ATOM 1566 N N . TYR B 2 54 ? -12.917 -22.069 7.786 1.00 52.76 239 TYR B N 1
ATOM 1567 C CA . TYR B 2 54 ? -13.249 -20.696 8.147 1.00 49.96 239 TYR B CA 1
ATOM 1568 C C . TYR B 2 54 ? -14.757 -20.507 8.199 1.00 54.30 239 TYR B C 1
ATOM 1569 O O . TYR B 2 54 ? -15.452 -20.805 7.235 1.00 53.44 239 TYR B O 1
ATOM 1578 N N . ARG B 2 55 ? -15.266 -20.018 9.328 1.00 57.95 240 ARG B N 1
ATOM 1579 C CA . ARG B 2 55 ? -16.695 -19.735 9.438 1.00 61.96 240 ARG B CA 1
ATOM 1580 C C . ARG B 2 55 ? -16.972 -18.237 9.321 1.00 56.33 240 ARG B C 1
ATOM 1581 O O . ARG B 2 55 ? -16.813 -17.497 10.293 1.00 66.12 240 ARG B O 1
ATOM 1589 N N . LEU C 3 6 ? -4.326 -28.070 -9.241 1.00 86.89 246 LEU C N 1
ATOM 1590 C CA . LEU C 3 6 ? -5.353 -27.598 -8.316 1.00 88.17 246 LEU C CA 1
ATOM 1591 C C . LEU C 3 6 ? -5.786 -28.712 -7.363 1.00 93.77 246 LEU C C 1
ATOM 1592 O O . LEU C 3 6 ? -6.837 -29.324 -7.565 1.00 96.02 246 LEU C O 1
ATOM 1597 N N . THR C 3 7 ? -4.982 -28.992 -6.334 1.00 94.04 247 THR C N 1
ATOM 1598 C CA . THR C 3 7 ? -3.698 -28.327 -6.091 1.00 92.67 247 THR C CA 1
ATOM 1599 C C . THR C 3 7 ? -2.540 -29.085 -6.747 1.00 91.90 247 THR C C 1
ATOM 1600 O O . THR C 3 7 ? -2.473 -30.313 -6.666 1.00 91.87 247 THR C O 1
ATOM 1604 N N . SER C 3 8 ? -1.634 -28.356 -7.395 1.00 87.50 248 SER C N 1
ATOM 1605 C CA . SER C 3 8 ? -0.463 -28.970 -8.014 1.00 79.86 248 SER C CA 1
ATOM 1606 C C . SER C 3 8 ? 0.420 -29.632 -6.964 1.00 80.55 248 SER C C 1
ATOM 1607 O O . SER C 3 8 ? 0.463 -29.204 -5.806 1.00 76.61 248 SER C O 1
ATOM 1610 N N . GLU C 3 9 ? 1.120 -30.683 -7.375 1.00 82.39 249 GLU C N 1
ATOM 1611 C CA . GLU C 3 9 ? 2.003 -31.412 -6.474 1.00 81.49 249 GLU C CA 1
ATOM 1612 C C . GLU C 3 9 ? 3.207 -30.560 -6.088 1.00 75.25 249 GLU C C 1
ATOM 1613 O O . GLU C 3 9 ? 3.709 -30.649 -4.969 1.00 67.78 249 GLU C O 1
ATOM 1619 N N . TRP C 3 10 ? 3.659 -29.728 -7.020 1.00 70.81 250 TRP C N 1
ATOM 1620 C CA . TRP C 3 10 ? 4.826 -28.887 -6.784 1.00 67.18 250 TRP C CA 1
ATOM 1621 C C . TRP C 3 10 ? 4.536 -27.728 -5.846 1.00 63.74 250 TRP C C 1
ATOM 1622 O O . TRP C 3 10 ? 5.421 -27.281 -5.114 1.00 58.49 250 TRP C O 1
ATOM 1633 N N . VAL C 3 11 ? 3.300 -27.239 -5.876 1.00 62.85 251 VAL C N 1
ATOM 1634 C CA . VAL C 3 11 ? 2.915 -26.134 -5.014 1.00 54.49 251 VAL C CA 1
ATOM 1635 C C . VAL C 3 11 ? 3.072 -26.555 -3.562 1.00 59.09 251 VAL C C 1
ATOM 1636 O O . VAL C 3 11 ? 3.811 -25.926 -2.806 1.00 54.89 251 VAL C O 1
ATOM 1640 N N . ASN C 3 12 ? 2.403 -27.641 -3.192 1.00 59.98 252 ASN C N 1
ATOM 1641 C CA . ASN C 3 12 ? 2.411 -28.117 -1.811 1.00 62.88 252 ASN C CA 1
ATOM 1642 C C . ASN C 3 12 ? 3.808 -28.487 -1.316 1.00 60.86 252 ASN C C 1
ATOM 1643 O O . ASN C 3 12 ? 4.184 -28.138 -0.196 1.00 62.03 252 ASN C O 1
ATOM 1648 N N . ARG C 3 13 ? 4.577 -29.184 -2.151 1.00 64.95 253 ARG C N 1
ATOM 1649 C CA . ARG C 3 13 ? 5.916 -29.607 -1.750 1.00 64.10 253 ARG C CA 1
ATOM 1650 C C . ARG C 3 13 ? 6.813 -28.390 -1.559 1.00 60.12 253 ARG C C 1
ATOM 1651 O O . ARG C 3 13 ? 7.671 -28.377 -0.679 1.00 59.70 253 ARG C O 1
ATOM 1654 N N . LEU C 3 14 ? 6.595 -27.355 -2.362 1.00 51.16 254 LEU C N 1
ATOM 1655 C CA . LEU C 3 14 ? 7.331 -26.114 -2.182 1.00 51.74 254 LEU C CA 1
ATOM 1656 C C . LEU C 3 14 ? 6.843 -25.337 -0.951 1.00 50.21 254 LEU C C 1
ATOM 1657 O O . LEU C 3 14 ? 7.642 -24.728 -0.243 1.00 45.29 254 LEU C O 1
ATOM 1662 N N . ARG C 3 15 ? 5.537 -25.355 -0.699 1.00 49.40 255 ARG C N 1
ATOM 1663 C CA . ARG C 3 15 ? 4.998 -24.656 0.471 1.00 47.08 255 ARG C CA 1
ATOM 1664 C C . ARG C 3 15 ? 5.401 -25.354 1.763 1.00 51.37 255 ARG C C 1
ATOM 1665 O O . ARG C 3 15 ? 5.775 -24.698 2.735 1.00 52.56 255 ARG C O 1
ATOM 1673 N N . ASN C 3 16 ? 5.350 -26.684 1.767 1.00 50.87 256 ASN C N 1
ATOM 1674 C CA . ASN C 3 16 ? 5.679 -27.456 2.967 1.00 56.81 256 ASN C CA 1
ATOM 1675 C C . ASN C 3 16 ? 7.161 -27.353 3.317 1.00 59.07 256 ASN C C 1
ATOM 1676 O O . ASN C 3 16 ? 7.627 -27.964 4.277 1.00 61.55 256 ASN C O 1
ATOM 1678 N N . ARG C 3 17 ? 7.895 -26.576 2.528 1.00 55.65 257 ARG C N 1
ATOM 1679 C CA . ARG C 3 17 ? 9.287 -26.281 2.824 1.00 56.86 257 ARG C CA 1
ATOM 1680 C C . ARG C 3 17 ? 9.529 -24.780 2.887 1.00 53.30 257 ARG C C 1
ATOM 1681 O O . ARG C 3 17 ? 10.665 -24.317 2.771 1.00 52.80 257 ARG C O 1
ATOM 1689 N N . GLY C 3 18 ? 8.451 -24.023 3.067 1.00 51.10 258 GLY C N 1
ATOM 1690 C CA . GLY C 3 18 ? 8.557 -22.600 3.328 1.00 47.18 258 GLY C CA 1
ATOM 1691 C C . GLY C 3 18 ? 8.498 -21.626 2.164 1.00 52.12 258 GLY C C 1
ATOM 1692 O O . GLY C 3 18 ? 8.554 -20.414 2.390 1.00 51.25 258 GLY C O 1
ATOM 1693 N N . TYR C 3 19 ? 8.388 -22.122 0.934 1.00 49.14 259 TYR C N 1
ATOM 1694 C CA . TYR C 3 19 ? 8.356 -21.231 -0.227 1.00 51.14 259 TYR C CA 1
ATOM 1695 C C . TYR C 3 19 ? 6.947 -20.739 -0.529 1.00 41.64 259 TYR C C 1
ATOM 1696 O O . TYR C 3 19 ? 5.992 -21.517 -0.540 1.00 44.98 259 TYR C O 1
ATOM 1705 N N . ALA C 3 20 ? 6.828 -19.440 -0.769 1.00 36.53 260 ALA C N 1
ATOM 1706 C CA . ALA C 3 20 ? 5.545 -18.838 -1.079 1.00 36.10 260 ALA C CA 1
ATOM 1707 C C . ALA C 3 20 ? 5.122 -19.221 -2.496 1.00 35.30 260 ALA C C 1
ATOM 1708 O O . ALA C 3 20 ? 5.215 -18.413 -3.415 1.00 40.93 260 ALA C O 1
ATOM 1710 N N . ALA C 3 21 ? 4.659 -20.457 -2.658 1.00 37.60 261 ALA C N 1
ATOM 1711 C CA . ALA C 3 21 ? 4.279 -20.959 -3.981 1.00 40.71 261 ALA C CA 1
ATOM 1712 C C . ALA C 3 21 ? 2.766 -20.974 -4.165 1.00 40.21 261 ALA C C 1
ATOM 1713 O O . ALA C 3 21 ? 2.011 -21.141 -3.206 1.00 36.60 261 ALA C O 1
ATOM 1715 N N . TYR C 3 22 ? 2.328 -20.789 -5.407 1.00 36.58 262 TYR C N 1
ATOM 1716 C CA . TYR C 3 22 ? 0.903 -20.809 -5.738 1.00 41.55 262 TYR C CA 1
ATOM 1717 C C . TYR C 3 22 ? 0.744 -21.211 -7.198 1.00 37.59 262 TYR C C 1
ATOM 1718 O O . TYR C 3 22 ? 1.691 -21.065 -7.970 1.00 38.67 262 TYR C O 1
ATOM 1727 N N . LEU C 3 23 ? -0.423 -21.725 -7.587 1.00 36.96 263 LEU C N 1
ATOM 1728 C CA . LEU C 3 23 ? -0.649 -22.037 -9.006 1.00 36.25 263 LEU C CA 1
ATOM 1729 C C . LEU C 3 23 ? -0.875 -20.768 -9.829 1.00 38.01 263 LEU C C 1
ATOM 1730 O O . LEU C 3 23 ? -1.720 -19.942 -9.483 1.00 36.69 263 LEU C O 1
ATOM 1735 N N . SER C 3 24 ? -0.133 -20.612 -10.931 1.00 29.99 264 SER C N 1
ATOM 1736 C CA . SER C 3 24 ? -0.270 -19.414 -11.736 1.00 33.79 264 SER C CA 1
ATOM 1737 C C . SER C 3 24 ? -1.469 -19.555 -12.657 1.00 36.49 264 SER C C 1
ATOM 1738 O O . SER C 3 24 ? -1.507 -20.459 -13.500 1.00 38.69 264 SER C O 1
ATOM 1741 N N . GLY C 3 25 ? -2.436 -18.659 -12.488 1.00 33.47 265 GLY C N 1
ATOM 1742 C CA . GLY C 3 25 ? -3.682 -18.688 -13.235 1.00 35.65 265 GLY C CA 1
ATOM 1743 C C . GLY C 3 25 ? -4.298 -20.069 -13.311 1.00 41.07 265 GLY C C 1
ATOM 1744 O O . GLY C 3 25 ? -4.531 -20.721 -12.294 1.00 42.36 265 GLY C O 1
ATOM 1745 N N . ALA C 3 26 ? -4.530 -20.526 -14.535 1.00 43.21 266 ALA C N 1
ATOM 1746 C CA . ALA C 3 26 ? -5.117 -21.836 -14.778 1.00 45.05 266 ALA C CA 1
ATOM 1747 C C . ALA C 3 26 ? -4.124 -22.972 -14.525 1.00 44.18 266 ALA C C 1
ATOM 1748 O O . ALA C 3 26 ? -4.514 -24.136 -14.480 1.00 46.49 266 ALA C O 1
ATOM 1750 N N . GLY C 3 27 ? -2.847 -22.635 -14.363 1.00 40.79 267 GLY C N 1
ATOM 1751 C CA . GLY C 3 27 ? -1.814 -23.644 -14.199 1.00 40.66 267 GLY C CA 1
ATOM 1752 C C . GLY C 3 27 ? -1.438 -24.183 -15.568 1.00 47.11 267 GLY C C 1
ATOM 1753 O O . GLY C 3 27 ? -1.874 -23.639 -16.579 1.00 44.85 267 GLY C O 1
ATOM 1754 N N . PRO C 3 28 ? -0.642 -25.260 -15.613 1.00 45.23 268 PRO C N 1
ATOM 1755 C CA . PRO C 3 28 ? -0.096 -26.017 -14.481 1.00 41.90 268 PRO C CA 1
ATOM 1756 C C . PRO C 3 28 ? 1.151 -25.409 -13.822 1.00 37.44 268 PRO C C 1
ATOM 1757 O O . PRO C 3 28 ? 1.683 -26.012 -12.897 1.00 45.07 268 PRO C O 1
ATOM 1761 N N . THR C 3 29 ? 1.608 -24.255 -14.292 1.00 40.38 269 THR C N 1
ATOM 1762 C CA . THR C 3 29 ? 2.795 -23.611 -13.735 1.00 41.11 269 THR C CA 1
ATOM 1763 C C . THR C 3 29 ? 2.641 -23.289 -12.250 1.00 41.02 269 THR C C 1
ATOM 1764 O O . THR C 3 29 ? 1.599 -22.789 -11.843 1.00 40.24 269 THR C O 1
ATOM 1768 N N . ALA C 3 30 ? 3.674 -23.581 -11.455 1.00 41.30 270 ALA C N 1
ATOM 1769 C CA . ALA C 3 30 ? 3.750 -23.119 -10.074 1.00 42.65 270 ALA C CA 1
ATOM 1770 C C . ALA C 3 30 ? 4.630 -21.883 -10.029 1.00 45.32 270 ALA C C 1
ATOM 1771 O O . ALA C 3 30 ? 5.696 -21.849 -10.643 1.00 43.65 270 ALA C O 1
ATOM 1773 N N . MET C 3 31 ? 4.182 -20.864 -9.307 1.00 39.17 271 MET C N 1
ATOM 1774 C CA . MET C 3 31 ? 4.949 -19.635 -9.186 1.00 40.30 271 MET C CA 1
ATOM 1775 C C . MET C 3 31 ? 5.430 -19.465 -7.757 1.00 41.36 271 MET C C 1
ATOM 1776 O O . MET C 3 31 ? 4.668 -19.674 -6.811 1.00 37.97 271 MET C O 1
ATOM 1781 N N . VAL C 3 32 ? 6.695 -19.093 -7.604 1.00 37.99 272 VAL C N 1
ATOM 1782 C CA . VAL C 3 32 ? 7.242 -18.838 -6.278 1.00 37.39 272 VAL C CA 1
ATOM 1783 C C . VAL C 3 32 ? 7.663 -17.381 -6.178 1.00 36.52 272 VAL C C 1
ATOM 1784 O O . VAL C 3 32 ? 8.370 -16.870 -7.043 1.00 40.00 272 VAL C O 1
ATOM 1788 N N . LEU C 3 33 ? 7.196 -16.693 -5.143 1.00 34.54 273 LEU C N 1
ATOM 1789 C CA . LEU C 3 33 ? 7.642 -15.334 -4.904 1.00 35.18 273 LEU C CA 1
ATOM 1790 C C . LEU C 3 33 ? 8.594 -15.374 -3.709 1.00 41.76 273 LEU C C 1
ATOM 1791 O O . LEU C 3 33 ? 8.366 -16.140 -2.769 1.00 40.83 273 LEU C O 1
ATOM 1796 N N A SER C 3 34 ? 9.651 -14.568 -3.750 0.20 48.88 274 SER C N 1
ATOM 1797 N N B SER C 3 34 ? 9.650 -14.565 -3.757 0.80 51.32 274 SER C N 1
ATOM 1798 C CA A SER C 3 34 ? 10.639 -14.543 -2.674 0.20 47.44 274 SER C CA 1
ATOM 1799 C CA B SER C 3 34 ? 10.667 -14.572 -2.709 0.80 47.80 274 SER C CA 1
ATOM 1800 C C A SER C 3 34 ? 11.557 -13.335 -2.782 0.20 46.22 274 SER C C 1
ATOM 1801 C C B SER C 3 34 ? 11.574 -13.351 -2.797 0.80 45.97 274 SER C C 1
ATOM 1802 O O A SER C 3 34 ? 11.469 -12.559 -3.732 0.20 46.60 274 SER C O 1
ATOM 1803 O O B SER C 3 34 ? 11.485 -12.572 -3.742 0.80 46.39 274 SER C O 1
ATOM 1808 N N . THR C 3 35 ? 12.438 -13.178 -1.799 1.00 42.47 275 THR C N 1
ATOM 1809 C CA . THR C 3 35 ? 13.439 -12.123 -1.841 1.00 45.50 275 THR C CA 1
ATOM 1810 C C . THR C 3 35 ? 14.807 -12.759 -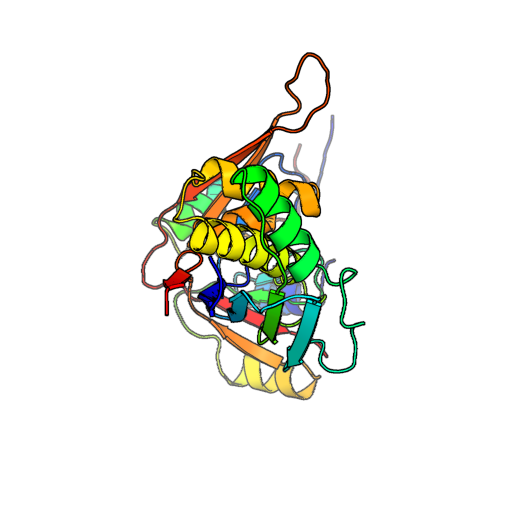2.001 1.00 52.96 275 THR C C 1
ATOM 1811 O O . THR C 3 35 ? 15.796 -12.077 -2.269 1.00 55.52 275 THR C O 1
ATOM 1815 N N . GLU C 3 36 ? 14.846 -14.077 -1.841 1.00 50.42 276 GLU C N 1
ATOM 1816 C CA . GLU C 3 36 ? 16.062 -14.852 -2.043 1.00 59.85 276 GLU C CA 1
ATOM 1817 C C . GLU C 3 36 ? 15.790 -15.963 -3.052 1.00 53.30 276 GLU C C 1
ATOM 1818 O O . GLU C 3 36 ? 14.703 -16.540 -3.051 1.00 54.55 276 GLU C O 1
ATOM 1824 N N . PRO C 3 37 ? 16.771 -16.268 -3.919 1.00 61.41 277 PRO C N 1
ATOM 1825 C CA . PRO C 3 37 ? 16.559 -17.297 -4.948 1.00 51.23 277 PRO C CA 1
ATOM 1826 C C . PRO C 3 37 ? 16.317 -18.675 -4.345 1.00 53.27 277 PRO C C 1
ATOM 1827 O O . PRO C 3 37 ? 16.765 -18.969 -3.236 1.00 49.38 277 PRO C O 1
ATOM 1831 N N . ILE C 3 38 ? 15.604 -19.516 -5.077 1.00 49.70 278 ILE C N 1
ATOM 1832 C CA . ILE C 3 38 ? 15.372 -20.878 -4.637 1.00 50.77 278 ILE C CA 1
ATOM 1833 C C . ILE C 3 38 ? 16.647 -21.675 -4.861 1.00 53.10 278 ILE C C 1
ATOM 1834 O O . ILE C 3 38 ? 17.236 -21.596 -5.935 1.00 50.31 278 ILE C O 1
ATOM 1839 N N . PRO C 3 39 ? 17.099 -22.412 -3.832 1.00 50.95 279 PRO C N 1
ATOM 1840 C CA . PRO C 3 39 ? 18.260 -23.306 -3.930 1.00 56.66 279 PRO C CA 1
ATOM 1841 C C . PRO C 3 39 ? 18.296 -24.114 -5.230 1.00 58.96 279 PRO C C 1
ATOM 1842 O O . PRO C 3 39 ? 17.282 -24.714 -5.588 1.00 58.91 279 PRO C O 1
ATOM 1846 N N . ASP C 3 40 ? 19.443 -24.126 -5.909 1.00 61.23 280 ASP C N 1
ATOM 1847 C CA . ASP C 3 40 ? 19.593 -24.821 -7.191 1.00 66.97 280 ASP C CA 1
ATOM 1848 C C . ASP C 3 40 ? 19.130 -26.267 -7.120 1.00 67.78 280 ASP C C 1
ATOM 1849 O O . ASP C 3 40 ? 18.585 -26.798 -8.085 1.00 69.71 280 ASP C O 1
ATOM 1854 N N . LYS C 3 41 ? 19.357 -26.898 -5.974 1.00 64.89 281 LYS C N 1
ATOM 1855 C CA . LYS C 3 41 ? 19.010 -28.296 -5.806 1.00 66.35 281 LYS C CA 1
ATOM 1856 C C . LYS C 3 41 ? 17.512 -28.510 -5.910 1.00 67.01 281 LYS C C 1
ATOM 1857 O O . LYS C 3 41 ? 17.063 -29.548 -6.382 1.00 69.71 281 LYS C O 1
ATOM 1863 N N . VAL C 3 42 ? 16.741 -27.525 -5.469 1.00 67.33 282 VAL C N 1
ATOM 1864 C CA . VAL C 3 42 ? 15.298 -27.571 -5.639 1.00 63.81 282 VAL C CA 1
ATOM 1865 C C . VAL C 3 42 ? 14.961 -27.406 -7.116 1.00 64.29 282 VAL C C 1
ATOM 1866 O O . VAL C 3 42 ? 14.136 -28.139 -7.656 1.00 67.06 282 VAL C O 1
ATOM 1870 N N . LEU C 3 43 ? 15.621 -26.453 -7.766 1.00 60.13 283 LEU C N 1
ATOM 1871 C CA . LEU C 3 43 ? 15.375 -26.172 -9.178 1.00 67.81 283 LEU C CA 1
ATOM 1872 C C . LEU C 3 43 ? 15.817 -27.323 -10.076 1.00 67.76 283 LEU C C 1
ATOM 1873 O O . LEU C 3 43 ? 15.076 -27.740 -10.966 1.00 70.73 283 LEU C O 1
ATOM 1878 N N . GLU C 3 44 ? 17.022 -27.835 -9.843 1.00 66.17 284 GLU C N 1
ATOM 1879 C CA . GLU C 3 44 ? 17.564 -28.903 -10.678 1.00 72.10 284 GLU C CA 1
ATOM 1880 C C . GLU C 3 44 ? 16.830 -30.221 -10.452 1.00 70.09 284 GLU C C 1
ATOM 1881 O O . GLU C 3 44 ? 16.772 -31.072 -11.342 1.00 74.07 284 GLU C O 1
ATOM 1887 N N . ASP C 3 45 ? 16.265 -30.381 -9.260 1.00 71.31 285 ASP C N 1
ATOM 1888 C CA . ASP C 3 45 ? 15.440 -31.541 -8.956 1.00 69.45 285 ASP C CA 1
ATOM 1889 C C . ASP C 3 45 ? 14.208 -31.530 -9.852 1.00 71.76 285 ASP C C 1
ATOM 1890 O O . ASP C 3 45 ? 13.875 -32.534 -10.483 1.00 74.14 285 ASP C O 1
ATOM 1895 N N . ALA C 3 46 ? 13.549 -30.377 -9.919 1.00 67.22 286 ALA C N 1
ATOM 1896 C CA . ALA C 3 46 ? 12.341 -30.228 -10.723 1.00 68.38 286 ALA C CA 1
ATOM 1897 C C . ALA C 3 46 ? 12.650 -30.259 -12.216 1.00 65.60 286 ALA C C 1
ATOM 1898 O O . ALA C 3 46 ? 11.839 -30.735 -13.008 1.00 64.97 286 ALA C O 1
ATOM 1900 N N . ARG C 3 47 ? 13.819 -29.748 -12.596 1.00 67.92 287 ARG C N 1
ATOM 1901 C CA . ARG C 3 47 ? 14.222 -29.725 -14.000 1.00 67.27 287 ARG C CA 1
ATOM 1902 C C . ARG C 3 47 ? 14.290 -31.124 -14.599 1.00 70.83 287 ARG C C 1
ATOM 1903 O O . ARG C 3 47 ? 14.055 -31.313 -15.793 1.00 71.38 287 ARG C O 1
ATOM 1911 N N . GLU C 3 48 ? 14.612 -32.102 -13.762 1.00 68.79 288 GLU C N 1
ATOM 1912 C CA . GLU C 3 48 ? 14.787 -33.471 -14.224 1.00 72.55 288 GLU C CA 1
ATOM 1913 C C . GLU C 3 48 ? 13.473 -34.245 -14.233 1.00 72.12 288 GLU C C 1
ATOM 1914 O O . GLU C 3 48 ? 13.436 -35.402 -14.644 1.00 76.10 288 GLU C O 1
ATOM 1920 N N . SER C 3 49 ? 12.397 -33.607 -13.782 1.00 69.75 289 SER C N 1
ATOM 1921 C CA . SER C 3 49 ? 11.064 -34.177 -13.947 1.00 69.75 289 SER C CA 1
ATOM 1922 C C . SER C 3 49 ? 10.407 -33.573 -15.191 1.00 71.49 289 SER C C 1
ATOM 1923 O O . SER C 3 49 ? 9.369 -34.047 -15.652 1.00 77.78 289 SER C O 1
ATOM 1926 N N . GLY C 3 50 ? 11.025 -32.530 -15.736 1.00 64.35 290 GLY C N 1
ATOM 1927 C CA . GLY C 3 50 ? 10.576 -31.956 -16.991 1.00 66.01 290 GLY C CA 1
ATOM 1928 C C . GLY C 3 50 ? 10.231 -30.481 -16.934 1.00 65.90 290 GLY C C 1
ATOM 1929 O O . GLY C 3 50 ? 10.020 -29.849 -17.971 1.00 70.20 290 GLY C O 1
ATOM 1930 N N . ILE C 3 51 ? 10.176 -29.926 -15.727 1.00 61.34 291 ILE C N 1
ATOM 1931 C CA . ILE C 3 51 ? 9.835 -28.517 -15.544 1.00 59.66 291 ILE C CA 1
ATOM 1932 C C . ILE C 3 51 ? 10.914 -27.589 -16.117 1.00 54.95 291 ILE C C 1
ATOM 1933 O O . ILE C 3 51 ? 12.107 -27.847 -15.968 1.00 57.95 291 ILE C O 1
ATOM 1938 N N . LYS C 3 52 ? 10.491 -26.525 -16.794 1.00 53.44 292 LYS C N 1
ATOM 1939 C CA . LYS C 3 52 ? 11.410 -25.463 -17.195 1.00 56.01 292 LYS C CA 1
ATOM 1940 C C . LYS C 3 52 ? 11.350 -24.301 -16.204 1.00 51.51 292 LYS C C 1
ATOM 1941 O O . LYS C 3 52 ? 10.288 -23.723 -15.981 1.00 50.35 292 LYS C O 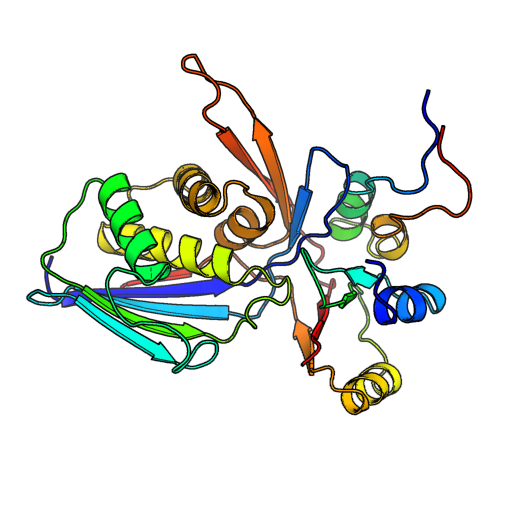1
ATOM 1947 N N . VAL C 3 53 ? 12.495 -23.960 -15.621 1.00 52.37 293 VAL C N 1
ATOM 1948 C CA . VAL C 3 53 ? 12.547 -22.939 -14.579 1.00 51.18 293 VAL C CA 1
ATOM 1949 C C . VAL C 3 53 ? 12.873 -21.574 -15.168 1.00 53.72 293 VAL C C 1
ATOM 1950 O O . VAL C 3 53 ? 13.866 -21.406 -15.886 1.00 52.96 293 VAL C O 1
ATOM 1954 N N . LEU C 3 54 ? 12.011 -20.608 -14.880 1.00 43.47 294 LEU C N 1
ATOM 1955 C CA . LEU C 3 54 ? 12.221 -19.234 -15.305 1.00 35.71 294 LEU C CA 1
ATOM 1956 C C . LEU C 3 54 ? 12.468 -18.349 -14.091 1.00 46.33 294 LEU C C 1
ATOM 1957 O O . LEU C 3 54 ? 11.586 -18.208 -13.247 1.00 43.47 294 LEU C O 1
ATOM 1962 N N . GLU C 3 55 ? 13.654 -17.759 -13.997 1.00 45.85 295 GLU C N 1
ATOM 1963 C CA . GLU C 3 55 ? 13.933 -16.826 -12.913 1.00 50.77 295 GLU C CA 1
ATOM 1964 C C . GLU C 3 55 ? 13.640 -15.396 -13.351 1.00 46.84 295 GLU C C 1
ATOM 1965 O O . GLU C 3 55 ? 14.417 -14.778 -14.070 1.00 54.30 295 GLU C O 1
ATOM 1971 N N . LEU C 3 56 ? 12.505 -14.877 -12.896 1.00 43.95 296 LEU C N 1
ATOM 1972 C CA . LEU C 3 56 ? 11.964 -13.626 -13.407 1.00 40.89 296 LEU C CA 1
ATOM 1973 C C . LEU C 3 56 ? 11.945 -12.477 -12.396 1.00 38.91 296 LEU C C 1
ATOM 1974 O O . LEU C 3 56 ? 12.080 -12.679 -11.191 1.00 46.37 296 LEU C O 1
ATOM 1979 N N . GLU C 3 57 ? 11.789 -11.268 -12.925 1.00 44.73 297 GLU C N 1
ATOM 1980 C CA . GLU C 3 57 ? 11.582 -10.062 -12.141 1.00 46.75 297 GLU C CA 1
ATOM 1981 C C . GLU C 3 57 ? 10.189 -9.528 -12.400 1.00 39.62 297 GLU C C 1
ATOM 1982 O O . GLU C 3 57 ? 9.538 -9.922 -13.368 1.00 37.00 297 GLU C O 1
ATOM 1988 N N . VAL C 3 58 ? 9.738 -8.610 -11.550 1.00 41.86 298 VAL C N 1
ATOM 1989 C CA . VAL C 3 58 ? 8.519 -7.867 -11.841 1.00 37.65 298 VAL C CA 1
ATOM 1990 C C . VAL C 3 58 ? 8.796 -6.909 -12.994 1.00 42.52 298 VAL C C 1
ATOM 1991 O O . VAL C 3 58 ? 9.763 -6.147 -12.978 1.00 37.73 298 VAL C O 1
ATOM 1995 N N . ALA C 3 59 ? 7.958 -6.993 -14.026 1.00 35.55 299 ALA C N 1
ATOM 1996 C CA . ALA C 3 59 ? 8.136 -6.203 -15.227 1.00 37.08 299 ALA C CA 1
ATOM 1997 C C . ALA C 3 59 ? 7.446 -4.844 -15.171 1.00 38.46 299 ALA C C 1
ATOM 1998 O O . ALA C 3 59 ? 6.574 -4.608 -14.325 1.00 37.43 299 ALA C O 1
ATOM 2000 N N . GLY C 3 60 ? 7.848 -3.962 -16.083 1.00 36.04 300 GLY C N 1
ATOM 2001 C CA . GLY C 3 60 ? 7.190 -2.681 -16.301 1.00 38.85 300 GLY C CA 1
ATOM 2002 C C . GLY C 3 60 ? 6.005 -2.823 -17.243 1.00 36.06 300 GLY C C 1
ATOM 2003 O O . GLY C 3 60 ? 5.625 -3.933 -17.587 1.00 38.14 300 GLY C O 1
ATOM 2004 N N . PRO C 3 61 ? 5.391 -1.695 -17.622 1.00 35.72 301 PRO C N 1
ATOM 2005 C CA . PRO C 3 61 ? 4.209 -1.750 -18.479 1.00 37.31 301 PRO C CA 1
ATOM 2006 C C . PRO C 3 61 ? 4.567 -2.142 -19.900 1.00 39.25 301 PRO C C 1
ATOM 2007 O O . PRO C 3 61 ? 5.748 -2.207 -20.236 1.00 38.33 301 PRO C O 1
ATOM 2011 N N . VAL C 3 62 ? 3.548 -2.401 -20.704 1.00 36.07 302 VAL C N 1
ATOM 2012 C CA . VAL C 3 62 ? 3.741 -2.610 -22.128 1.00 36.22 302 VAL C CA 1
ATOM 2013 C C . VAL C 3 62 ? 4.494 -1.417 -22.700 1.00 37.51 302 VAL C C 1
ATOM 2014 O O . VAL C 3 62 ? 4.253 -0.275 -22.314 1.00 37.56 302 VAL C O 1
ATOM 2018 N N . LYS C 3 63 ? 5.432 -1.698 -23.603 1.00 42.40 303 LYS C N 1
ATOM 2019 C CA . LYS C 3 63 ? 6.228 -0.672 -24.259 1.00 44.93 303 LYS C CA 1
ATOM 2020 C C . LYS C 3 63 ? 5.878 -0.628 -25.744 1.00 40.82 303 LYS C C 1
ATOM 2021 O O . LYS C 3 63 ? 5.808 -1.675 -26.384 1.00 36.16 303 LYS C O 1
ATOM 2027 N N . VAL C 3 64 ? 5.619 0.570 -26.262 1.00 41.65 304 VAL C N 1
ATOM 2028 C CA . VAL C 3 64 ? 5.469 0.786 -27.702 1.00 42.73 304 VAL C CA 1
ATOM 2029 C C . VAL C 3 64 ? 6.550 1.751 -28.175 1.00 48.32 304 VAL C C 1
ATOM 2030 O O . VAL C 3 64 ? 6.735 2.819 -27.590 1.00 45.56 304 VAL C O 1
ATOM 2034 N N . GLU C 3 65 ? 7.285 1.370 -29.214 1.00 47.22 305 GLU C N 1
ATOM 2035 C CA . GLU C 3 65 ? 8.272 2.271 -29.796 1.00 51.89 305 GLU C CA 1
ATOM 2036 C C . GLU C 3 65 ? 8.003 2.452 -31.280 1.00 51.86 305 GLU C C 1
ATOM 2037 O O . GLU C 3 65 ? 7.763 1.475 -31.992 1.00 49.02 305 GLU C O 1
ATOM 2043 N N . VAL C 3 66 ? 8.020 3.706 -31.733 1.00 56.26 306 VAL C N 1
ATOM 2044 C CA . VAL C 3 66 ? 7.781 4.032 -33.143 1.00 54.70 306 VAL C CA 1
ATOM 2045 C C . VAL C 3 66 ? 9.087 4.077 -33.937 1.00 55.92 306 VAL C C 1
ATOM 2046 O O . VAL C 3 66 ? 10.007 4.817 -33.592 1.00 56.75 306 VAL C O 1
ATOM 2050 N N . ASN C 3 67 ? 9.152 3.300 -35.014 1.00 58.40 307 ASN C N 1
ATOM 2051 C CA . ASN C 3 67 ? 10.382 3.173 -35.792 1.00 60.18 307 ASN C CA 1
ATOM 2052 C C . ASN C 3 67 ? 10.357 3.981 -37.089 1.00 58.69 307 ASN C C 1
ATOM 2053 O O . ASN C 3 67 ? 9.291 4.361 -37.585 1.00 59.61 307 ASN C O 1
#

Secondary structure (DSSP, 8-state):
--S-EEEEEEEEEEE---S-SSEEEEEEEEEEEEEEEE-SSEEEEEEEETTTTTS--STTSHHHHHHHHHHHHTT---SEEEEEEEE-SPSSSSS-HHHHHHHHHHHHHHHHTTS-S-HHHHHHHHHHHHT--TTHHHHHH-SEEEEEEEE--SSS--EEEEEEEEPPPTT-EEEEEE--/---EEE---HHHHHHHHHT-GGGHHHHT--EEEEEE-/---HHHHHHHTTT-EEEE-TTSS-EEEEESS---HHHHHHHHTTTPEEEEEEB----EEEE-

Organism: Corynebacterium glutamicum (strain ATCC 13032 / DSM 20300 / JCM 1318 / BCRC 11384 / CCUG 27702 / LMG 3730 / NBRC 12168 / NCIMB 10025 / NRRL B-2784 / 534) (NCBI:txid196627)

Nearest PDB structures (foldseek):
  5was-assembly1_A-2  TM=1.004E+00  e=3.288E-40  Corynebacterium glutamicum
  5wat-assembly1_A-4  TM=9.206E-01  e=3.508E-28  Corynebacterium glutamicum
  5wat-assembly1_B  TM=9.190E-01  e=2.844E-27  Corynebacterium glutamicum
  6cyz-assembly1_B  TM=9.273E-01  e=9.808E-20  Mycobacteroides abscessus ATCC 19977
  4ed4-assembly1_A  TM=7.996E-01  e=2.451E-09  Mycobacteroides abscessus ATCC 19977

B-factor: mean 49.26, std 13.81, range [25.9, 100.56]

Radius of gyration: 19.48 Å; Cα contacts (8 Å, |Δi|>4): 709; chains: 3; bounding box: 48×43×59 Å